Protein AF-A0A7C6QJ66-F1 (afdb_monomer)

Solvent-accessible surface area (backbone atoms only — not comparable to full-atom values): 11020 Å² total; per-residue (Å²): 100,49,76,63,45,55,20,54,56,34,43,73,63,71,29,31,72,41,70,38,93,50,70,39,78,42,87,46,94,53,72,89,64,41,30,81,45,65,53,42,80,46,75,26,41,23,68,54,44,51,34,60,68,65,50,58,92,38,98,63,30,70,55,44,36,50,53,50,40,52,53,47,52,48,36,44,47,42,51,48,66,35,80,88,30,56,84,46,44,69,56,52,49,49,52,43,67,77,41,36,84,69,93,69,49,73,67,52,48,54,51,50,55,55,53,56,68,74,52,49,54,86,82,70,57,84,85,84,76,84,42,71,66,47,74,49,74,58,96,90,42,81,46,79,34,65,27,63,68,59,39,43,51,51,38,56,76,69,72,53,89,58,99,61,82,70,50,82,86,79,53,90,76,88,67,85,71,80,83,84,76,135

Foldseek 3Di:
DDLVLQLVLCVLLVFFWDFQQAFFFDDDPPNLQTAGDHGGTDGDHSSNLSSQLPTQPDPVGVVVSLVSVVRRVLRSLQSCLPPVNLVSLVVSLVSCVVPPDDPDDSVNSVVVSVVSNVDDSVPRDDDDDFAFPDWDDDPNDIDTFGPQVVNQVCCQVPPPPDPDGDDPVNDDGDDPDPPPDD

Radius of gyration: 19.65 Å; Cα contacts (8 Å, |Δi|>4): 207; chains: 1; bounding box: 50×39×63 Å

Nearest PDB structures (foldseek):
  6uex-assembly1_A  TM=8.292E-01  e=1.103E-07  Staphylococcus aureus subsp. aureus N315
  6uf3-assembly1_A  TM=7.667E-01  e=8.258E-08  Bacillus subtilis subsp. subtilis str. 168
  3tfl-assembly1_A  TM=7.689E-01  e=1.917E-05  Streptococcus pneumoniae
  4obm-assembly1_A  TM=8.315E-01  e=4.316E-05  [Eubacterium] siraeum DSM 15702
  3pe5-assembly2_B  TM=6.712E-01  e=1.225E-04  [Clostridium] leptum DSM 753

Sequence (182 aa):
MSLEAFKELVDAIGGVEFYVPQDMKKKDQDPRLNIDLKQGHQRLDGDKALQLVRFRGYPNADIGRIETQQRFLLALADQLLTVANVPKLPQLVSIFAERVETDLSFRDLQWFARKVMDLDAETDITVATLPIAGFGNYQGHNYVYLAKDNLLELINQTINPFKYPITAGDISIIRLQDNRSG

Structure (mmCIF, N/CA/C/O backbone):
data_AF-A0A7C6QJ66-F1
#
_entry.id   AF-A0A7C6QJ66-F1
#
loop_
_atom_site.group_PDB
_atom_site.id
_atom_site.type_symbol
_atom_site.label_atom_id
_atom_site.label_alt_id
_atom_site.label_comp_id
_atom_site.label_asym_id
_atom_site.label_entity_id
_atom_site.label_seq_id
_atom_site.pdbx_PDB_ins_code
_atom_site.Cartn_x
_atom_site.Cartn_y
_atom_site.Cartn_z
_atom_site.occupancy
_atom_site.B_iso_or_equiv
_atom_site.auth_seq_id
_atom_site.auth_comp_id
_atom_site.auth_asym_id
_atom_site.auth_atom_id
_atom_site.pdbx_PDB_model_num
ATOM 1 N N . MET A 1 1 ? 7.327 -11.093 6.506 1.00 72.19 1 MET A N 1
ATOM 2 C CA . MET A 1 1 ? 8.155 -10.545 5.405 1.00 72.19 1 MET A CA 1
ATOM 3 C C . MET A 1 1 ? 9.314 -9.752 5.995 1.00 72.19 1 MET A C 1
ATOM 5 O O . MET A 1 1 ? 9.075 -8.931 6.874 1.00 72.19 1 MET A O 1
ATOM 9 N N . SER A 1 2 ? 10.551 -10.013 5.567 1.00 84.88 2 SER A N 1
ATOM 10 C CA . SER A 1 2 ? 11.724 -9.239 6.004 1.00 84.88 2 SER A CA 1
ATOM 11 C C . SER A 1 2 ? 11.830 -7.899 5.257 1.00 84.88 2 SER A C 1
ATOM 13 O O . SER A 1 2 ? 11.189 -7.706 4.226 1.00 84.88 2 SER A O 1
ATOM 15 N N . LEU A 1 3 ? 12.645 -6.963 5.759 1.00 86.62 3 LEU A N 1
ATOM 16 C CA . LEU A 1 3 ? 12.898 -5.694 5.057 1.00 86.62 3 LEU A CA 1
ATOM 17 C C . LEU A 1 3 ? 13.547 -5.927 3.686 1.00 86.62 3 LEU A C 1
ATOM 19 O O . LEU A 1 3 ? 13.210 -5.241 2.732 1.00 86.62 3 LEU A O 1
ATOM 23 N N . GLU A 1 4 ? 14.433 -6.918 3.586 1.00 87.44 4 GLU A N 1
ATOM 24 C CA . GLU A 1 4 ? 15.106 -7.274 2.332 1.00 87.44 4 GLU A CA 1
ATOM 25 C C . GLU A 1 4 ? 14.132 -7.866 1.312 1.00 87.44 4 GLU A C 1
ATOM 27 O O . GLU A 1 4 ? 14.164 -7.482 0.151 1.00 87.44 4 GLU A O 1
ATOM 32 N N . ALA A 1 5 ? 13.182 -8.697 1.752 1.00 88.19 5 ALA A N 1
ATOM 33 C CA . ALA A 1 5 ? 12.127 -9.221 0.886 1.00 88.19 5 ALA A CA 1
ATOM 34 C C . ALA A 1 5 ? 11.307 -8.103 0.221 1.00 88.19 5 ALA A C 1
ATOM 36 O O . ALA A 1 5 ? 11.000 -8.168 -0.965 1.00 88.19 5 ALA A O 1
ATOM 37 N N . PHE A 1 6 ? 10.972 -7.058 0.984 1.00 91.31 6 PHE A N 1
ATOM 38 C CA . PHE A 1 6 ? 10.263 -5.895 0.455 1.00 91.31 6 PHE A CA 1
ATOM 39 C C . PHE A 1 6 ? 11.080 -5.177 -0.628 1.00 91.31 6 PHE A C 1
ATOM 41 O O . PHE A 1 6 ? 10.540 -4.858 -1.685 1.00 91.31 6 PHE A O 1
ATOM 48 N N . LYS A 1 7 ? 12.379 -4.957 -0.386 1.00 93.88 7 LYS A N 1
ATOM 49 C CA . LYS A 1 7 ? 13.271 -4.320 -1.365 1.00 93.88 7 LYS A CA 1
ATOM 50 C C . LYS A 1 7 ? 13.398 -5.155 -2.636 1.00 93.88 7 LYS A C 1
ATOM 52 O O . LYS A 1 7 ? 13.173 -4.629 -3.718 1.00 93.88 7 LYS A O 1
ATOM 57 N N . GLU A 1 8 ? 13.665 -6.456 -2.489 1.00 92.88 8 GLU A N 1
ATOM 58 C CA . GLU A 1 8 ? 13.798 -7.402 -3.604 1.00 92.88 8 GLU A CA 1
ATOM 59 C C . GLU A 1 8 ? 12.548 -7.400 -4.501 1.00 92.88 8 GLU A C 1
ATOM 61 O O . GLU A 1 8 ? 12.669 -7.404 -5.725 1.00 92.88 8 GLU A O 1
ATOM 66 N N . LEU A 1 9 ? 11.346 -7.341 -3.914 1.00 92.00 9 LEU A N 1
ATOM 67 C CA . LEU A 1 9 ? 10.090 -7.271 -4.669 1.00 92.00 9 LEU A CA 1
ATOM 68 C C . LEU A 1 9 ? 9.947 -5.959 -5.458 1.00 92.00 9 LEU A C 1
ATOM 70 O O . LEU A 1 9 ? 9.548 -5.990 -6.623 1.00 92.00 9 LEU A O 1
ATOM 74 N N . VAL A 1 10 ? 10.286 -4.817 -4.852 1.00 95.31 10 VAL A N 1
ATOM 75 C CA . VAL A 1 10 ? 10.256 -3.504 -5.524 1.00 95.31 10 VAL A CA 1
ATOM 76 C C . VAL A 1 10 ? 11.293 -3.440 -6.650 1.00 95.31 10 VAL A C 1
ATOM 78 O O . VAL A 1 10 ? 11.000 -2.965 -7.748 1.00 95.31 10 VAL A O 1
ATOM 81 N N . ASP A 1 11 ? 12.495 -3.960 -6.417 1.00 94.94 11 ASP A N 1
ATOM 82 C CA . ASP A 1 11 ? 13.563 -3.962 -7.416 1.00 94.94 11 ASP A CA 1
ATOM 83 C C . ASP A 1 11 ? 13.250 -4.899 -8.587 1.00 94.94 11 ASP A C 1
ATOM 85 O O . ASP A 1 11 ? 13.511 -4.557 -9.743 1.00 94.94 11 ASP A O 1
ATOM 89 N N . ALA A 1 12 ? 12.611 -6.044 -8.330 1.00 92.38 12 ALA A N 1
ATOM 90 C CA . ALA A 1 12 ? 12.217 -6.991 -9.371 1.00 92.38 12 ALA A CA 1
ATOM 91 C C . ALA A 1 12 ? 11.248 -6.372 -10.399 1.00 92.38 12 ALA A C 1
ATOM 93 O O . ALA A 1 12 ? 11.353 -6.642 -11.601 1.00 92.38 12 ALA A O 1
ATOM 94 N N . ILE A 1 13 ? 10.354 -5.472 -9.978 1.00 91.69 13 ILE A N 1
ATOM 95 C CA . ILE A 1 13 ? 9.474 -4.734 -10.903 1.00 91.69 13 ILE A CA 1
ATOM 96 C C . ILE A 1 13 ? 10.136 -3.498 -11.535 1.00 91.69 13 ILE A C 1
ATOM 98 O O . ILE A 1 13 ? 9.538 -2.866 -12.405 1.00 91.69 13 ILE A O 1
ATOM 102 N N . GLY A 1 14 ? 11.393 -3.202 -11.191 1.00 93.19 14 GLY A N 1
ATOM 103 C CA . GLY A 1 14 ? 12.161 -2.076 -11.729 1.00 93.19 14 GLY A CA 1
ATOM 104 C C . GLY A 1 14 ? 11.956 -0.753 -10.985 1.00 93.19 14 GLY A C 1
ATOM 105 O O . GLY A 1 14 ? 12.186 0.303 -11.581 1.00 93.19 14 GLY A O 1
ATOM 106 N N . GLY A 1 15 ? 11.537 -0.813 -9.717 1.00 96.19 15 GLY A N 1
ATOM 107 C CA . GLY A 1 15 ? 11.182 0.342 -8.893 1.00 96.19 15 GLY A CA 1
ATOM 108 C C . GLY A 1 15 ? 9.769 0.864 -9.158 1.00 96.19 15 GLY A C 1
ATOM 109 O O . GLY A 1 15 ? 9.092 0.405 -10.072 1.00 96.19 15 GLY A O 1
ATOM 110 N N . VAL A 1 16 ? 9.334 1.835 -8.353 1.00 97.44 16 VAL A N 1
ATOM 111 C CA . VAL A 1 16 ? 7.992 2.445 -8.414 1.00 97.44 16 VAL A CA 1
ATOM 112 C C . VAL A 1 16 ? 8.111 3.945 -8.660 1.00 97.44 16 VAL A C 1
ATOM 114 O O . VAL A 1 16 ? 8.814 4.637 -7.922 1.00 97.44 16 VAL A O 1
ATOM 117 N N . GLU A 1 17 ? 7.419 4.467 -9.671 1.00 97.25 17 GLU A N 1
ATOM 118 C CA . GLU A 1 17 ? 7.259 5.916 -9.835 1.00 97.25 17 GLU A CA 1
ATOM 119 C C . GLU A 1 17 ? 6.348 6.471 -8.737 1.00 97.25 17 GLU A C 1
ATOM 121 O O . GLU A 1 17 ? 5.208 6.040 -8.572 1.00 97.25 17 GLU A O 1
ATOM 126 N N . PHE A 1 18 ? 6.847 7.432 -7.959 1.00 98.19 18 PHE A N 1
ATOM 127 C CA . PHE A 1 18 ? 6.102 7.962 -6.822 1.00 98.19 18 PHE A CA 1
ATOM 128 C C . PHE A 1 18 ? 6.347 9.455 -6.609 1.00 98.19 18 PHE A C 1
ATOM 130 O O . PHE A 1 18 ? 7.468 9.951 -6.729 1.00 98.19 18 PHE A O 1
ATOM 137 N N . TYR A 1 19 ? 5.289 10.181 -6.241 1.00 98.06 19 TYR A N 1
ATOM 138 C CA . TYR A 1 19 ? 5.403 11.557 -5.763 1.00 98.06 19 TYR A CA 1
ATOM 139 C C . TYR A 1 19 ? 5.641 11.566 -4.254 1.00 98.06 19 TYR A C 1
ATOM 141 O O . TYR A 1 19 ? 4.714 11.359 -3.467 1.00 98.06 19 TYR A O 1
ATOM 149 N N . VAL A 1 20 ? 6.875 11.841 -3.837 1.00 97.94 20 VAL A N 1
ATOM 150 C CA . VAL A 1 20 ? 7.209 11.987 -2.418 1.00 97.94 20 VAL A CA 1
ATOM 151 C C . VAL A 1 20 ? 6.600 13.300 -1.900 1.00 97.94 20 VAL A C 1
ATOM 153 O O . VAL A 1 20 ? 6.915 14.359 -2.449 1.00 97.94 20 VAL A O 1
ATOM 156 N N . PRO A 1 21 ? 5.741 13.272 -0.859 1.00 96.31 21 PRO A N 1
ATOM 157 C CA . PRO A 1 21 ? 4.923 14.427 -0.473 1.00 96.31 21 PRO A CA 1
ATOM 158 C C . PRO A 1 21 ? 5.701 15.570 0.191 1.00 96.31 21 PRO A C 1
ATOM 160 O O . PRO A 1 21 ? 5.222 16.699 0.205 1.00 96.31 21 PRO A O 1
ATOM 163 N N . GLN A 1 22 ? 6.877 15.291 0.755 1.00 96.56 22 GLN A N 1
ATOM 164 C CA . GLN A 1 22 ? 7.730 16.263 1.439 1.00 96.56 22 GLN A CA 1
ATOM 165 C C . GLN A 1 22 ? 9.169 15.747 1.515 1.00 96.56 22 GLN A C 1
ATOM 167 O O . GLN A 1 22 ? 9.400 14.548 1.372 1.00 96.56 22 GLN A O 1
ATOM 172 N N . ASP A 1 23 ? 10.126 16.628 1.800 1.00 97.25 23 ASP A N 1
ATOM 173 C CA . ASP A 1 23 ? 11.487 16.210 2.135 1.00 97.25 23 ASP A CA 1
ATOM 174 C C . ASP A 1 23 ? 11.459 15.326 3.395 1.00 97.25 23 ASP A C 1
ATOM 176 O O . ASP A 1 23 ? 11.004 15.740 4.462 1.00 97.25 23 ASP A O 1
ATOM 180 N N . MET A 1 24 ? 11.967 14.100 3.285 1.00 96.38 24 MET A N 1
ATOM 181 C CA . MET A 1 24 ? 12.040 13.141 4.383 1.00 96.38 24 MET A CA 1
ATOM 182 C C . MET A 1 24 ? 13.491 12.977 4.797 1.00 96.38 24 MET A C 1
ATOM 184 O O . MET A 1 24 ? 14.306 12.468 4.032 1.00 96.38 24 MET A O 1
ATOM 188 N N . LYS A 1 25 ? 13.817 13.388 6.024 1.00 95.62 25 LYS A N 1
ATOM 189 C CA . LYS A 1 25 ? 15.158 13.223 6.589 1.00 95.62 25 LYS A CA 1
ATOM 190 C C . LYS A 1 25 ? 15.099 12.646 7.988 1.00 95.62 25 LYS A C 1
ATOM 192 O O . LYS A 1 25 ? 14.445 13.200 8.869 1.00 95.62 25 LYS A O 1
ATOM 197 N N . LYS A 1 26 ? 15.823 11.553 8.207 1.00 93.06 26 LYS A N 1
ATOM 198 C CA . LYS A 1 26 ? 16.037 10.972 9.532 1.00 93.06 26 LYS A CA 1
ATOM 199 C C . LYS A 1 26 ? 17.397 10.291 9.569 1.00 93.06 26 LYS A C 1
ATOM 201 O O . LYS A 1 26 ? 17.682 9.442 8.731 1.00 93.06 26 LYS A O 1
ATOM 206 N N . LYS A 1 27 ? 18.206 10.641 10.567 1.00 91.75 27 LYS A N 1
ATOM 207 C CA . LYS A 1 27 ? 19.414 9.887 10.902 1.00 91.75 27 LYS A CA 1
ATOM 208 C C . LYS A 1 27 ? 19.081 8.840 11.952 1.00 91.75 27 LYS A C 1
ATOM 210 O O . LYS A 1 27 ? 18.337 9.124 12.891 1.00 91.75 27 LYS A O 1
ATOM 215 N N . ASP A 1 28 ? 19.635 7.657 11.778 1.00 90.00 28 ASP A N 1
ATOM 216 C CA . ASP A 1 28 ? 19.535 6.550 12.715 1.00 90.00 28 ASP A CA 1
ATOM 217 C C . ASP A 1 28 ? 20.946 6.111 13.138 1.00 90.00 28 ASP A C 1
ATOM 219 O O . ASP A 1 28 ? 21.936 6.460 12.489 1.00 90.00 28 ASP A O 1
ATOM 223 N N . GLN A 1 29 ? 21.051 5.397 14.260 1.00 88.75 29 GLN A N 1
ATOM 224 C CA . GLN A 1 29 ? 22.336 4.857 14.711 1.00 88.75 29 GLN A CA 1
ATOM 225 C C . GLN A 1 29 ? 22.828 3.769 13.763 1.00 88.75 29 GLN A C 1
ATOM 227 O O . GLN A 1 29 ? 24.030 3.650 13.541 1.00 88.75 29 GLN A O 1
ATOM 232 N N . ASP A 1 30 ? 21.897 3.002 13.193 1.00 86.00 30 ASP A N 1
ATOM 233 C CA . ASP A 1 30 ? 22.188 2.093 12.098 1.00 86.00 30 ASP A CA 1
ATOM 234 C C . ASP A 1 30 ? 22.079 2.860 10.769 1.00 86.00 30 ASP A C 1
ATOM 236 O O . ASP A 1 30 ? 20.971 3.230 10.363 1.00 86.00 30 ASP A O 1
ATOM 240 N N . PRO A 1 31 ? 23.194 3.085 10.044 1.00 82.62 31 PRO A N 1
ATOM 241 C CA . PRO A 1 31 ? 23.178 3.853 8.803 1.00 82.62 31 PRO A CA 1
ATOM 242 C C . PRO A 1 31 ? 22.256 3.271 7.728 1.00 82.62 31 PRO A C 1
ATOM 244 O O . PRO A 1 31 ? 21.784 4.012 6.868 1.00 82.62 31 PRO A O 1
ATOM 247 N N . ARG A 1 32 ? 21.955 1.967 7.794 1.00 81.00 32 ARG A N 1
ATOM 248 C CA . ARG A 1 32 ? 21.024 1.275 6.885 1.00 81.00 32 ARG A CA 1
ATOM 249 C C . ARG A 1 32 ? 19.569 1.697 7.097 1.00 81.00 32 ARG A C 1
ATOM 251 O O . ARG A 1 32 ? 18.702 1.354 6.298 1.00 81.00 32 ARG A O 1
ATOM 258 N N . LEU A 1 33 ? 19.279 2.396 8.194 1.00 84.19 33 LEU A N 1
ATOM 259 C CA . LEU A 1 33 ? 17.952 2.902 8.542 1.00 84.19 33 LEU A CA 1
ATOM 260 C C . LEU A 1 33 ? 17.840 4.422 8.348 1.00 84.19 33 LEU A C 1
ATOM 262 O O . LEU A 1 33 ? 16.807 4.999 8.695 1.00 84.19 33 LEU A O 1
ATOM 266 N N . ASN A 1 34 ? 18.877 5.063 7.798 1.00 93.00 34 ASN A N 1
ATOM 267 C CA . ASN A 1 34 ? 18.820 6.468 7.419 1.00 93.00 34 ASN A CA 1
ATOM 268 C C . ASN A 1 34 ? 17.756 6.690 6.339 1.00 93.00 34 ASN A C 1
ATOM 270 O O . ASN A 1 34 ? 17.572 5.872 5.440 1.00 93.00 34 ASN A O 1
ATOM 274 N N . ILE A 1 35 ? 17.075 7.828 6.432 1.00 96.19 35 ILE A N 1
ATOM 275 C CA . ILE A 1 35 ? 16.094 8.290 5.453 1.00 96.19 35 ILE A CA 1
ATOM 276 C C . ILE A 1 35 ? 16.593 9.619 4.898 1.00 96.19 35 ILE A C 1
ATOM 278 O O . ILE A 1 35 ? 16.855 10.544 5.674 1.00 96.19 35 ILE A O 1
ATOM 282 N N . ASP A 1 36 ? 16.710 9.701 3.578 1.00 96.38 36 ASP A N 1
ATOM 283 C CA . ASP A 1 36 ? 16.981 10.920 2.821 1.00 96.38 36 ASP A CA 1
ATOM 284 C C . ASP A 1 36 ? 16.253 10.841 1.470 1.00 96.38 36 ASP A C 1
ATOM 286 O O . ASP A 1 36 ? 16.793 10.369 0.469 1.00 96.38 36 ASP A O 1
ATOM 290 N N . LEU A 1 37 ? 14.992 11.280 1.460 1.00 97.69 37 LEU A N 1
ATOM 291 C CA . LEU A 1 37 ? 14.184 11.412 0.248 1.00 97.69 37 LEU A CA 1
ATOM 292 C C . LEU A 1 37 ? 13.833 12.875 0.023 1.00 97.69 37 LEU A C 1
ATOM 294 O O . LEU A 1 37 ? 13.445 13.593 0.946 1.00 97.69 37 LEU A O 1
ATOM 298 N N . LYS A 1 38 ? 13.938 13.310 -1.229 1.00 97.88 38 LYS A N 1
ATOM 299 C CA . LYS A 1 38 ? 13.502 14.642 -1.645 1.00 97.88 38 LYS A CA 1
ATOM 300 C C . LYS A 1 38 ? 12.039 14.644 -2.031 1.00 97.88 38 LYS A C 1
ATOM 302 O O . LYS A 1 38 ? 11.559 13.659 -2.578 1.00 97.88 38 LYS A O 1
ATOM 307 N N . GLN A 1 39 ? 11.348 15.745 -1.766 1.00 98.19 39 GLN A N 1
ATOM 308 C CA . GLN A 1 39 ? 10.006 15.965 -2.284 1.00 98.19 39 GLN A CA 1
ATOM 309 C C . GLN A 1 39 ? 10.006 15.922 -3.819 1.00 98.19 39 GLN A C 1
ATOM 311 O O . GLN A 1 39 ? 10.931 16.425 -4.460 1.00 98.19 39 GLN A O 1
ATOM 316 N N . GLY A 1 40 ? 8.935 15.381 -4.401 1.00 98.19 40 GLY A N 1
ATOM 317 C CA . GLY A 1 40 ? 8.702 15.381 -5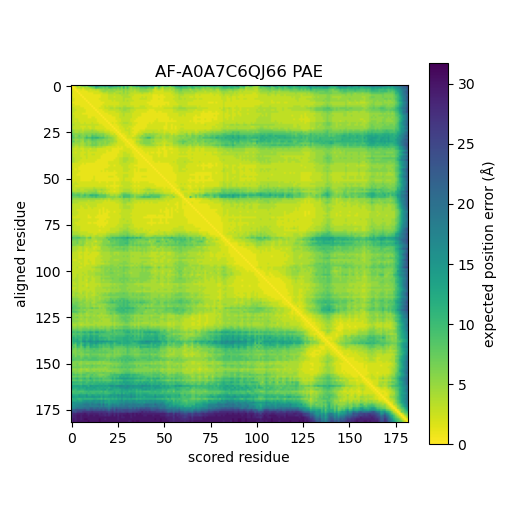.845 1.00 98.19 40 GLY A CA 1
ATOM 318 C C . GLY A 1 40 ? 8.622 13.990 -6.466 1.00 98.19 40 GLY A C 1
ATOM 319 O O . GLY A 1 40 ? 8.758 12.970 -5.784 1.00 98.19 40 GLY A O 1
ATOM 320 N N . HIS A 1 41 ? 8.373 13.970 -7.778 1.00 98.12 41 HIS A N 1
ATOM 321 C CA . HIS A 1 41 ? 8.329 12.745 -8.572 1.00 98.12 41 HIS A CA 1
ATOM 322 C C . HIS A 1 41 ? 9.718 12.136 -8.698 1.00 98.12 41 HIS A C 1
ATOM 324 O O . HIS A 1 41 ? 10.663 12.802 -9.124 1.00 98.12 41 HIS A O 1
ATOM 330 N N . GLN A 1 42 ? 9.824 10.863 -8.344 1.00 98.19 42 GLN A N 1
ATOM 331 C CA . GLN A 1 42 ? 11.030 10.084 -8.553 1.00 98.19 42 GLN A CA 1
ATOM 332 C C . GLN A 1 42 ? 10.707 8.594 -8.587 1.00 98.19 42 GLN A C 1
ATOM 334 O O . GLN A 1 42 ? 9.740 8.135 -7.974 1.00 98.19 42 GLN A O 1
ATOM 339 N N . ARG A 1 43 ? 11.597 7.836 -9.222 1.00 97.94 43 ARG A N 1
ATOM 340 C CA . ARG A 1 43 ? 11.600 6.385 -9.122 1.00 97.94 43 ARG A CA 1
ATOM 341 C C . ARG A 1 43 ? 12.203 5.943 -7.795 1.00 97.94 43 ARG A C 1
ATOM 343 O O . ARG A 1 43 ? 13.340 6.301 -7.464 1.00 97.94 43 ARG A O 1
ATOM 350 N N . LEU A 1 44 ? 11.438 5.153 -7.054 1.00 98.38 44 LEU A N 1
ATOM 351 C CA . LEU A 1 44 ? 11.843 4.526 -5.806 1.00 98.38 44 LEU A CA 1
ATOM 352 C C . LEU A 1 44 ? 12.268 3.082 -6.090 1.00 98.38 44 LEU A C 1
ATOM 354 O O . LEU A 1 44 ? 11.434 2.242 -6.419 1.00 98.38 44 LEU A O 1
ATOM 358 N N . ASP A 1 45 ? 13.566 2.816 -5.975 1.00 97.75 45 ASP A N 1
ATOM 359 C CA . ASP A 1 45 ? 14.107 1.461 -5.818 1.00 97.75 45 ASP A CA 1
ATOM 360 C C . ASP A 1 45 ? 13.737 0.890 -4.435 1.00 97.75 45 ASP A C 1
ATOM 362 O O . ASP A 1 45 ? 13.111 1.572 -3.616 1.00 97.75 45 ASP A O 1
ATOM 366 N N . GLY A 1 46 ? 14.104 -0.359 -4.159 1.00 96.69 46 GLY A N 1
ATOM 367 C CA . GLY A 1 46 ? 13.783 -1.037 -2.908 1.00 96.69 46 GLY A CA 1
ATOM 368 C C . GLY A 1 46 ? 14.224 -0.258 -1.669 1.00 96.69 46 GLY A C 1
ATOM 369 O O . GLY A 1 46 ? 13.446 -0.106 -0.721 1.00 96.69 46 GLY A O 1
ATOM 370 N N . ASP A 1 47 ? 15.435 0.303 -1.676 1.00 95.69 47 ASP A N 1
ATOM 371 C CA . ASP A 1 47 ? 15.960 1.086 -0.555 1.00 95.69 47 ASP A CA 1
ATOM 372 C C . ASP A 1 47 ? 15.171 2.385 -0.345 1.00 95.69 47 ASP A C 1
ATOM 374 O O . ASP A 1 47 ? 14.769 2.690 0.782 1.00 95.69 47 ASP A O 1
ATOM 378 N N . LYS A 1 48 ? 14.895 3.146 -1.408 1.00 97.44 48 LYS A N 1
ATOM 379 C CA . LYS A 1 48 ? 14.106 4.384 -1.321 1.00 97.44 48 LYS A CA 1
ATOM 380 C C . LYS A 1 48 ? 12.645 4.121 -0.969 1.00 97.44 48 LYS A C 1
ATOM 382 O O . LYS A 1 48 ? 12.066 4.856 -0.170 1.00 97.44 48 LYS A O 1
ATOM 387 N N . ALA A 1 49 ? 12.049 3.064 -1.509 1.00 97.62 49 ALA A N 1
ATOM 388 C CA . ALA A 1 49 ? 10.710 2.628 -1.137 1.00 97.62 49 ALA A CA 1
ATOM 389 C C . ALA A 1 49 ? 10.658 2.274 0.353 1.00 97.62 49 ALA A C 1
ATOM 391 O O . ALA A 1 49 ? 9.726 2.667 1.058 1.00 97.62 49 ALA A O 1
ATOM 392 N N . LEU A 1 50 ? 11.698 1.607 0.867 1.00 95.44 50 LEU A N 1
ATOM 393 C CA . LEU A 1 50 ? 11.776 1.270 2.280 1.00 95.44 50 LEU A CA 1
ATOM 394 C C . LEU A 1 50 ? 11.901 2.524 3.153 1.00 95.44 50 LEU A C 1
ATOM 396 O O . LEU A 1 50 ? 11.272 2.611 4.211 1.00 95.44 50 LEU A O 1
ATOM 400 N N . GLN A 1 51 ? 12.688 3.508 2.716 1.00 96.25 51 GLN A N 1
ATOM 401 C CA . GLN A 1 51 ? 12.781 4.806 3.380 1.00 96.25 51 GLN A CA 1
ATOM 402 C C . GLN A 1 51 ? 11.417 5.509 3.447 1.00 96.25 51 GLN A C 1
ATOM 404 O O . GLN A 1 51 ? 11.026 5.973 4.521 1.00 96.25 51 GLN A O 1
ATOM 409 N N . LEU A 1 52 ? 10.668 5.518 2.337 1.00 97.06 52 LEU A N 1
ATOM 410 C CA . LEU A 1 52 ? 9.342 6.131 2.238 1.00 97.06 52 LEU A CA 1
ATOM 411 C C . LEU A 1 52 ? 8.366 5.522 3.255 1.00 97.06 52 LEU A C 1
ATOM 413 O O . LEU A 1 52 ? 7.796 6.236 4.083 1.00 97.06 52 LEU A O 1
ATOM 417 N N . VAL A 1 53 ? 8.197 4.196 3.229 1.00 94.38 53 VAL A N 1
ATOM 418 C CA . VAL A 1 53 ? 7.198 3.513 4.072 1.00 94.38 53 VAL A CA 1
ATOM 419 C C . VAL A 1 53 ? 7.558 3.543 5.559 1.00 94.38 53 VAL A C 1
ATOM 421 O O . VAL A 1 53 ? 6.686 3.358 6.408 1.00 94.38 53 VAL A O 1
ATOM 424 N N . ARG A 1 54 ? 8.827 3.790 5.909 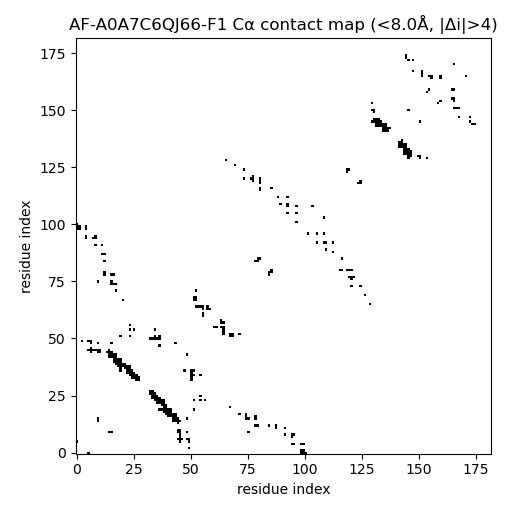1.00 91.88 54 ARG A N 1
ATOM 425 C CA . ARG A 1 54 ? 9.295 3.866 7.303 1.00 91.88 54 ARG A CA 1
ATOM 426 C C . ARG A 1 54 ? 9.283 5.268 7.888 1.00 91.88 54 ARG A C 1
ATOM 428 O O . ARG A 1 54 ? 9.373 5.396 9.115 1.00 91.88 54 ARG A O 1
ATOM 435 N N . PHE A 1 55 ? 9.205 6.305 7.059 1.00 94.25 55 PHE A N 1
ATOM 436 C CA . PHE A 1 55 ? 9.194 7.675 7.546 1.00 94.25 55 PHE A CA 1
ATOM 437 C C . PHE A 1 55 ? 7.987 7.917 8.468 1.00 94.25 55 PHE A C 1
ATOM 439 O O . PHE A 1 55 ? 6.916 7.336 8.295 1.00 94.25 55 PHE A O 1
ATOM 446 N N . ARG A 1 56 ? 8.175 8.736 9.509 1.00 92.19 56 ARG A N 1
ATOM 447 C CA . ARG A 1 56 ? 7.133 9.063 10.505 1.00 92.19 56 ARG A CA 1
ATOM 448 C C . ARG A 1 56 ? 6.993 10.559 10.779 1.00 92.19 56 ARG A C 1
ATOM 450 O O . ARG A 1 56 ? 6.110 10.939 11.535 1.00 92.19 56 ARG A O 1
ATOM 457 N N . GLY A 1 57 ? 7.852 11.402 10.203 1.00 92.25 57 GLY A N 1
ATOM 458 C CA . GLY A 1 57 ? 7.878 12.847 10.461 1.00 92.25 57 GLY A CA 1
ATOM 459 C C . GLY A 1 57 ? 6.772 13.617 9.737 1.00 92.25 57 GLY A C 1
ATOM 460 O O . GLY A 1 57 ? 7.033 14.685 9.198 1.00 92.25 57 GLY A O 1
ATOM 461 N N . TYR A 1 58 ? 5.564 13.057 9.657 1.00 91.06 58 TYR A N 1
ATOM 462 C CA . TYR A 1 58 ? 4.423 13.700 9.010 1.00 91.06 58 TYR A CA 1
ATOM 463 C C . TYR A 1 58 ? 3.724 14.676 9.969 1.00 91.06 58 TYR A C 1
ATOM 465 O O . TYR A 1 58 ? 3.647 14.384 11.165 1.00 91.06 58 TYR A O 1
ATOM 473 N N . PRO A 1 59 ? 3.152 15.792 9.471 1.00 86.38 59 PRO A N 1
ATOM 474 C CA . PRO A 1 59 ? 2.392 16.731 10.303 1.00 86.38 59 PRO A CA 1
ATOM 475 C C . PRO A 1 59 ? 1.197 16.089 11.024 1.00 86.38 59 PRO A C 1
ATOM 477 O O . PRO A 1 59 ? 0.944 16.376 12.188 1.00 86.38 59 PRO A O 1
ATOM 480 N N . ASN A 1 60 ? 0.497 15.172 10.351 1.00 83.62 60 ASN A N 1
ATOM 481 C CA . ASN A 1 60 ? -0.596 14.349 10.886 1.00 83.62 60 ASN A CA 1
ATOM 482 C C . ASN A 1 60 ? -0.101 12.999 11.456 1.00 83.62 60 ASN A C 1
ATOM 484 O O . ASN A 1 60 ? -0.874 12.047 11.579 1.00 83.62 60 ASN A O 1
ATOM 488 N N . ALA A 1 61 ? 1.188 12.916 11.804 1.00 85.69 61 ALA A N 1
ATOM 489 C CA . ALA A 1 61 ? 1.841 11.776 12.440 1.00 85.69 61 ALA A CA 1
ATOM 490 C C . ALA A 1 61 ? 1.551 10.431 11.741 1.00 85.69 61 ALA A C 1
ATOM 492 O O . ALA A 1 61 ? 1.898 10.225 10.576 1.00 85.69 61 ALA A O 1
ATOM 493 N N . ASP A 1 62 ? 0.937 9.492 12.458 1.00 86.38 62 ASP A N 1
ATOM 494 C CA . ASP A 1 62 ? 0.691 8.137 11.973 1.00 86.38 62 ASP A CA 1
ATOM 495 C C . ASP A 1 62 ? -0.334 8.090 10.834 1.00 86.38 62 ASP A C 1
ATOM 497 O O . ASP A 1 62 ? -0.233 7.210 9.981 1.00 86.38 62 ASP A O 1
ATOM 501 N N . ILE A 1 63 ? -1.249 9.062 10.759 1.00 87.19 63 ILE A N 1
ATOM 502 C CA . ILE A 1 63 ? -2.223 9.151 9.665 1.00 87.19 63 ILE A CA 1
ATOM 503 C C . ILE A 1 63 ? -1.519 9.459 8.347 1.00 87.19 63 ILE A C 1
ATOM 505 O O . ILE A 1 63 ? -1.728 8.743 7.375 1.00 87.19 63 ILE A O 1
ATOM 509 N N . GLY A 1 64 ? -0.591 10.418 8.326 1.00 91.56 64 GLY A N 1
ATOM 510 C CA . GLY A 1 64 ? 0.174 10.732 7.113 1.00 91.56 64 GLY A CA 1
ATOM 511 C C . GLY A 1 64 ? 1.060 9.586 6.659 1.00 91.56 64 GLY A C 1
ATOM 512 O O . GLY A 1 64 ? 1.258 9.378 5.460 1.00 91.56 64 GLY A O 1
ATOM 513 N N . ARG A 1 65 ? 1.559 8.791 7.616 1.00 93.38 65 ARG A N 1
ATOM 514 C CA . ARG A 1 65 ? 2.272 7.554 7.297 1.00 93.38 65 ARG A CA 1
ATOM 515 C C . ARG A 1 65 ? 1.346 6.552 6.616 1.00 93.38 65 ARG A C 1
ATOM 517 O O . ARG A 1 65 ? 1.738 6.010 5.589 1.00 93.38 65 ARG A O 1
ATOM 524 N N . ILE A 1 66 ? 0.155 6.315 7.167 1.00 93.62 66 ILE A N 1
ATOM 525 C CA . ILE A 1 66 ? -0.831 5.392 6.587 1.00 93.62 66 ILE A CA 1
ATOM 526 C C . ILE A 1 66 ? -1.236 5.860 5.185 1.00 93.62 66 ILE A C 1
ATOM 528 O O . ILE A 1 66 ? -1.174 5.069 4.251 1.00 93.62 66 ILE A O 1
ATOM 532 N N . GLU A 1 67 ? -1.554 7.144 5.012 1.00 93.50 67 GLU A N 1
ATOM 533 C CA . GLU A 1 67 ? -1.910 7.733 3.714 1.00 93.50 67 GLU A CA 1
ATOM 534 C C . GLU A 1 67 ? -0.785 7.559 2.684 1.00 93.50 67 GLU A C 1
ATOM 536 O O . GLU A 1 67 ? -1.023 7.151 1.547 1.00 93.50 67 GLU A O 1
ATOM 541 N N . THR A 1 68 ? 0.467 7.818 3.076 1.00 95.75 68 THR A N 1
ATOM 542 C CA . THR A 1 68 ? 1.619 7.650 2.178 1.00 95.75 68 THR A CA 1
ATOM 543 C C . THR A 1 68 ? 1.845 6.180 1.824 1.00 95.75 68 THR A C 1
ATOM 545 O O . THR A 1 68 ? 2.106 5.869 0.664 1.00 95.75 68 THR A O 1
ATOM 548 N N . GLN A 1 69 ? 1.711 5.267 2.791 1.00 95.81 69 GLN A N 1
ATOM 549 C CA . GLN A 1 69 ? 1.820 3.825 2.553 1.00 95.81 69 GLN A CA 1
ATOM 550 C C . GLN A 1 69 ? 0.709 3.319 1.625 1.00 95.81 69 GLN A C 1
ATOM 552 O O . GLN A 1 69 ? 0.998 2.567 0.701 1.00 95.81 69 GLN A O 1
ATOM 557 N N . GLN A 1 70 ? -0.534 3.765 1.812 1.00 95.12 70 GLN A N 1
ATOM 558 C CA . GLN A 1 70 ? -1.659 3.435 0.933 1.00 95.12 70 GLN A CA 1
ATOM 559 C C . GLN A 1 70 ? -1.417 3.926 -0.495 1.00 95.12 70 GLN A C 1
ATOM 561 O O . GLN A 1 70 ? -1.531 3.148 -1.439 1.00 95.12 70 GLN A O 1
ATOM 566 N N . ARG A 1 71 ? -0.997 5.186 -0.662 1.00 95.50 71 ARG A N 1
ATOM 567 C CA . ARG A 1 71 ? -0.633 5.730 -1.979 1.00 95.50 71 ARG A CA 1
ATOM 568 C C . ARG A 1 71 ? 0.512 4.958 -2.625 1.00 95.50 71 ARG A C 1
ATOM 570 O O . ARG A 1 71 ? 0.499 4.762 -3.834 1.00 95.50 71 ARG A O 1
ATOM 577 N N . PHE A 1 72 ? 1.501 4.537 -1.839 1.00 96.19 72 PHE A N 1
ATOM 578 C CA . PHE A 1 72 ? 2.607 3.732 -2.347 1.00 96.19 72 PHE A CA 1
ATOM 579 C C . PHE A 1 72 ? 2.139 2.345 -2.793 1.00 96.19 72 PHE A C 1
ATOM 581 O O . PHE A 1 72 ? 2.565 1.890 -3.844 1.00 96.19 72 PHE A O 1
ATOM 588 N N . LEU A 1 73 ? 1.243 1.691 -2.046 1.00 93.06 73 LEU A N 1
ATOM 589 C CA . LEU A 1 73 ? 0.670 0.401 -2.441 1.00 93.06 73 LEU A CA 1
ATOM 590 C C . LEU A 1 73 ? -0.142 0.503 -3.738 1.00 93.06 73 LEU A C 1
ATOM 592 O O . LEU A 1 73 ? -0.032 -0.385 -4.577 1.00 93.06 73 LEU A O 1
ATOM 596 N N . LEU A 1 74 ? -0.899 1.588 -3.925 1.00 93.19 74 LEU A N 1
ATOM 597 C CA . LEU A 1 74 ? -1.602 1.856 -5.183 1.00 93.19 74 LEU A CA 1
ATOM 598 C C . LEU A 1 74 ? -0.618 2.053 -6.345 1.00 93.19 74 LEU A C 1
ATOM 600 O O . LEU A 1 74 ? -0.754 1.398 -7.371 1.00 93.19 74 LEU A O 1
ATOM 604 N N . ALA A 1 75 ? 0.419 2.878 -6.166 1.00 94.50 75 ALA A N 1
ATOM 605 C CA . ALA A 1 75 ? 1.456 3.076 -7.184 1.00 94.50 75 ALA A CA 1
ATOM 606 C C . ALA A 1 75 ? 2.245 1.787 -7.482 1.00 94.50 75 ALA A C 1
ATOM 608 O O . ALA A 1 75 ? 2.629 1.529 -8.619 1.00 94.50 75 ALA A O 1
ATOM 609 N N . LEU A 1 76 ? 2.477 0.957 -6.465 1.00 92.38 76 LEU A N 1
ATOM 610 C CA . LEU A 1 76 ? 3.106 -0.351 -6.607 1.00 92.38 76 LEU A CA 1
ATOM 611 C C . LEU A 1 76 ? 2.227 -1.303 -7.427 1.00 92.38 76 LEU A C 1
ATOM 613 O O . LEU A 1 76 ? 2.746 -1.995 -8.300 1.00 92.38 76 LEU A O 1
ATOM 617 N N . ALA A 1 77 ? 0.920 -1.338 -7.154 1.00 89.75 77 ALA A N 1
ATOM 618 C CA . ALA A 1 77 ? -0.035 -2.139 -7.911 1.00 89.75 77 ALA A CA 1
ATOM 619 C C . ALA A 1 77 ? -0.117 -1.677 -9.372 1.00 89.75 77 ALA A C 1
ATOM 621 O O . ALA A 1 77 ? 0.018 -2.503 -10.269 1.00 89.75 77 ALA A O 1
ATOM 622 N N . ASP A 1 78 ? -0.228 -0.370 -9.613 1.00 90.56 78 ASP A N 1
ATOM 623 C CA . ASP A 1 78 ? -0.202 0.211 -10.959 1.00 90.56 78 ASP A CA 1
ATOM 624 C C . ASP A 1 78 ? 1.081 -0.178 -11.717 1.00 90.56 78 ASP A C 1
ATOM 626 O O . ASP A 1 78 ? 1.041 -0.754 -12.806 1.00 90.56 78 ASP A O 1
ATOM 630 N N . GLN A 1 79 ? 2.245 -0.007 -11.080 1.00 91.62 79 GLN A N 1
ATOM 631 C CA . GLN A 1 79 ? 3.532 -0.381 -11.661 1.00 91.62 79 GLN A CA 1
ATOM 632 C C . GLN A 1 79 ? 3.637 -1.886 -11.959 1.00 91.62 79 GLN A C 1
ATOM 634 O O . GLN A 1 79 ? 4.201 -2.271 -12.991 1.00 91.62 79 GLN A O 1
ATOM 639 N N . LEU A 1 80 ? 3.121 -2.742 -11.073 1.00 88.62 80 LEU A N 1
ATOM 640 C CA . LEU A 1 80 ? 3.082 -4.196 -11.250 1.00 88.62 80 LEU A CA 1
ATOM 641 C C . LEU A 1 80 ? 2.230 -4.593 -12.465 1.00 88.62 80 LEU A C 1
ATOM 643 O O . LEU A 1 80 ? 2.627 -5.489 -13.210 1.00 88.62 80 LEU A O 1
ATOM 647 N N . LEU A 1 81 ? 1.097 -3.915 -12.666 1.00 87.75 81 LEU A N 1
ATOM 648 C CA . LEU A 1 81 ? 0.114 -4.205 -13.714 1.00 87.75 81 LEU A CA 1
ATOM 649 C C . LEU A 1 81 ? 0.498 -3.668 -15.094 1.00 87.75 81 LEU A C 1
ATOM 651 O O . LEU A 1 81 ? -0.111 -4.036 -16.099 1.00 87.75 81 LEU A O 1
ATOM 655 N N . THR A 1 82 ? 1.556 -2.860 -15.185 1.00 87.44 82 THR A N 1
ATOM 656 C CA . THR A 1 82 ? 2.098 -2.450 -16.484 1.00 87.44 82 THR A CA 1
ATOM 657 C C . THR A 1 82 ? 2.492 -3.660 -17.344 1.00 87.44 82 THR A C 1
ATOM 659 O O . THR A 1 82 ? 3.119 -4.616 -16.880 1.00 87.44 82 THR A O 1
ATOM 662 N N . VAL A 1 83 ? 2.212 -3.584 -18.653 1.00 81.88 83 VAL A N 1
ATOM 663 C CA . VAL A 1 83 ? 2.497 -4.652 -19.639 1.00 81.88 83 VAL A CA 1
ATOM 664 C C . VAL A 1 83 ? 3.953 -5.143 -19.578 1.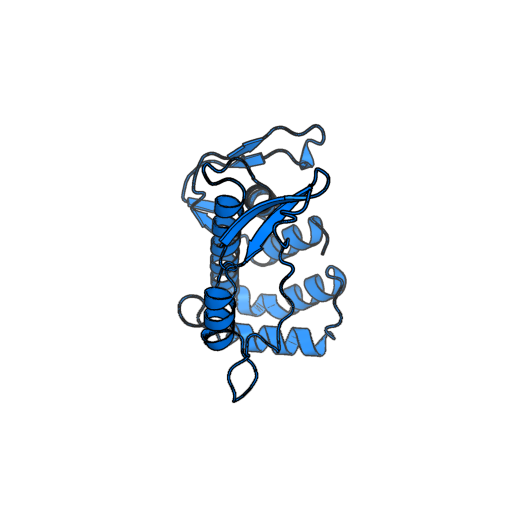00 81.88 83 VAL A C 1
ATOM 666 O O . VAL A 1 83 ? 4.227 -6.326 -19.775 1.00 81.88 83 VAL A O 1
ATOM 669 N N . ALA A 1 84 ? 4.896 -4.252 -19.258 1.00 85.94 84 ALA A N 1
ATOM 670 C CA . ALA A 1 84 ? 6.320 -4.567 -19.145 1.00 85.94 84 ALA A CA 1
ATOM 671 C C . ALA A 1 84 ? 6.669 -5.489 -17.958 1.00 85.94 84 ALA A C 1
ATOM 673 O O . ALA A 1 84 ? 7.696 -6.170 -17.996 1.00 85.94 84 ALA A O 1
ATOM 674 N N . ASN A 1 85 ? 5.840 -5.520 -16.913 1.00 86.25 85 ASN A N 1
ATOM 675 C CA . ASN A 1 85 ? 6.081 -6.294 -15.696 1.00 86.25 85 ASN A CA 1
ATOM 676 C C . ASN A 1 85 ? 5.309 -7.623 -15.651 1.00 86.25 85 ASN A C 1
ATOM 678 O O . ASN A 1 85 ? 5.690 -8.511 -14.889 1.00 86.25 85 ASN A O 1
ATOM 682 N N . VAL A 1 86 ? 4.333 -7.835 -16.542 1.00 84.31 86 VAL A N 1
ATOM 683 C CA . VAL A 1 86 ? 3.576 -9.099 -16.664 1.00 84.31 86 VAL A CA 1
ATOM 684 C C . VAL A 1 86 ? 4.478 -10.334 -16.810 1.00 84.31 86 VAL A C 1
ATOM 686 O O . VAL A 1 86 ? 4.276 -11.308 -16.078 1.00 84.31 86 VAL A O 1
ATOM 689 N N . PRO A 1 87 ? 5.522 -10.338 -17.668 1.00 88.88 87 PRO A N 1
ATOM 690 C CA . PRO A 1 87 ? 6.399 -11.503 -17.798 1.00 88.88 87 PRO A CA 1
ATOM 691 C C . PRO A 1 87 ? 7.211 -11.811 -16.531 1.00 88.88 87 PRO A C 1
ATOM 693 O O . PRO A 1 87 ? 7.739 -12.914 -16.401 1.00 88.88 87 PRO A O 1
ATOM 696 N N . LYS A 1 88 ? 7.319 -10.858 -15.595 1.00 89.00 88 LYS A N 1
ATOM 697 C CA . LYS A 1 88 ? 8.072 -11.004 -14.342 1.00 89.00 88 LYS A CA 1
ATOM 698 C C . LYS A 1 88 ? 7.255 -11.651 -13.223 1.00 89.00 88 LYS A C 1
ATOM 700 O O . LYS A 1 88 ? 7.825 -12.036 -12.207 1.00 89.00 88 LYS A O 1
ATOM 705 N N . LEU A 1 89 ? 5.943 -11.826 -13.392 1.00 87.00 89 LEU A N 1
ATOM 706 C CA . LEU A 1 89 ? 5.072 -12.393 -12.357 1.00 87.00 89 LEU A CA 1
ATOM 707 C C . LEU A 1 89 ? 5.521 -13.758 -11.821 1.00 87.00 89 LEU A C 1
ATOM 709 O O . LEU A 1 89 ? 5.500 -13.924 -10.604 1.00 87.00 89 LEU A O 1
ATOM 713 N N . PRO A 1 90 ? 5.973 -14.727 -12.644 1.00 89.38 90 PRO A N 1
ATOM 714 C CA . PRO A 1 90 ? 6.475 -15.991 -12.108 1.00 89.38 90 PRO A CA 1
ATOM 715 C C . PRO A 1 90 ? 7.673 -15.801 -11.168 1.00 89.38 90 PRO A C 1
ATOM 717 O O . PRO A 1 90 ? 7.744 -16.453 -10.129 1.00 89.38 90 PRO A O 1
ATOM 720 N N . GLN A 1 91 ? 8.581 -14.875 -11.499 1.00 90.69 91 GLN A N 1
ATOM 721 C CA . GLN A 1 91 ? 9.723 -14.531 -10.650 1.00 90.69 91 GLN A CA 1
ATOM 722 C C . GLN A 1 91 ? 9.258 -13.876 -9.344 1.00 90.69 91 GLN A C 1
ATOM 724 O O . GLN A 1 91 ? 9.732 -14.252 -8.276 1.00 90.69 91 GLN A O 1
ATOM 729 N N . LEU A 1 92 ? 8.306 -12.944 -9.414 1.00 89.25 92 LEU A N 1
ATOM 730 C CA . LEU A 1 92 ? 7.748 -12.272 -8.237 1.00 89.25 92 LEU A CA 1
ATOM 731 C C . LEU A 1 92 ? 7.046 -13.253 -7.296 1.00 89.25 92 LEU A C 1
ATOM 733 O O . LEU A 1 92 ? 7.239 -13.176 -6.087 1.00 89.25 92 LEU A O 1
ATOM 737 N N . VAL A 1 93 ? 6.292 -14.212 -7.842 1.00 92.38 93 VAL A N 1
ATOM 738 C CA . VAL A 1 93 ? 5.665 -15.287 -7.060 1.00 92.38 93 VAL A CA 1
ATOM 739 C C . VAL A 1 93 ? 6.724 -16.159 -6.376 1.00 92.38 93 VAL A C 1
ATOM 741 O O . VAL A 1 93 ? 6.544 -16.498 -5.210 1.00 92.38 93 VAL A O 1
ATOM 744 N N . SER A 1 94 ? 7.834 -16.484 -7.053 1.00 91.56 94 SER A N 1
ATOM 745 C CA . SER A 1 94 ? 8.948 -17.239 -6.446 1.00 91.56 94 SER A CA 1
ATOM 746 C C . SER A 1 94 ? 9.587 -16.469 -5.292 1.00 91.56 94 SER A C 1
ATOM 748 O O . SER A 1 94 ? 9.677 -16.994 -4.186 1.00 91.56 94 SER A O 1
ATOM 750 N N . ILE A 1 95 ? 9.949 -15.198 -5.517 1.00 90.31 95 ILE A N 1
ATOM 751 C CA . ILE A 1 95 ? 10.524 -14.327 -4.480 1.00 90.31 95 ILE A CA 1
ATOM 752 C C . ILE A 1 95 ? 9.563 -14.235 -3.293 1.00 90.31 95 ILE A C 1
ATOM 754 O O . ILE A 1 95 ? 9.971 -14.415 -2.150 1.00 90.31 95 ILE A O 1
ATOM 758 N N . PHE A 1 96 ? 8.273 -14.003 -3.542 1.00 91.06 96 PHE A N 1
ATOM 759 C CA . PHE A 1 96 ? 7.284 -13.905 -2.475 1.00 91.06 96 PHE A CA 1
ATOM 760 C C . PHE A 1 96 ? 7.190 -15.206 -1.669 1.00 91.06 96 PHE A C 1
ATOM 762 O O . PHE A 1 96 ? 7.288 -15.164 -0.446 1.00 91.06 96 PHE A O 1
ATOM 769 N N . ALA A 1 97 ? 7.067 -16.355 -2.337 1.00 92.06 97 ALA A N 1
ATOM 770 C CA . ALA A 1 97 ? 6.970 -17.659 -1.682 1.00 92.06 97 ALA A CA 1
ATOM 771 C C . ALA A 1 97 ? 8.216 -18.007 -0.845 1.00 92.06 97 ALA A C 1
ATOM 773 O O . ALA A 1 97 ? 8.102 -18.650 0.194 1.00 92.06 97 ALA A O 1
ATOM 774 N N . GLU A 1 98 ? 9.403 -17.578 -1.278 1.00 91.75 98 GLU A N 1
ATOM 775 C CA . GLU A 1 98 ? 10.668 -17.841 -0.581 1.00 91.75 98 GLU A CA 1
ATOM 776 C C . GLU A 1 98 ? 10.950 -16.859 0.566 1.00 91.75 98 GLU A C 1
ATOM 778 O O . GLU A 1 98 ? 11.686 -17.182 1.501 1.00 91.75 98 GLU A O 1
ATOM 783 N N . ARG A 1 99 ? 10.414 -15.634 0.489 1.00 90.50 99 ARG A N 1
ATOM 784 C CA . ARG A 1 99 ? 10.791 -14.518 1.374 1.00 90.50 99 ARG A CA 1
ATOM 785 C C . ARG A 1 99 ? 9.681 -14.050 2.317 1.00 90.50 99 ARG A C 1
ATOM 787 O O . ARG A 1 99 ? 9.944 -13.276 3.249 1.00 90.50 99 ARG A O 1
ATOM 794 N N . VAL A 1 100 ? 8.445 -14.483 2.090 1.00 90.31 100 VAL A N 1
ATOM 795 C CA . VAL A 1 100 ? 7.273 -14.118 2.888 1.00 90.31 100 VAL A CA 1
ATOM 796 C C . VAL A 1 100 ? 6.713 -15.353 3.576 1.00 90.31 100 VAL A C 1
ATOM 798 O O . VAL A 1 100 ? 6.288 -16.306 2.940 1.00 90.31 100 VAL A O 1
ATOM 801 N N . GLU A 1 101 ? 6.677 -15.307 4.903 1.00 91.25 101 GLU A N 1
ATOM 802 C CA . GLU A 1 101 ? 5.952 -16.286 5.706 1.00 91.25 101 GLU A CA 1
ATOM 803 C C . GLU A 1 101 ? 4.442 -16.080 5.523 1.00 91.25 101 GLU A C 1
ATOM 805 O O . GLU A 1 101 ? 3.920 -14.998 5.803 1.00 91.25 101 GLU A O 1
ATOM 810 N N . T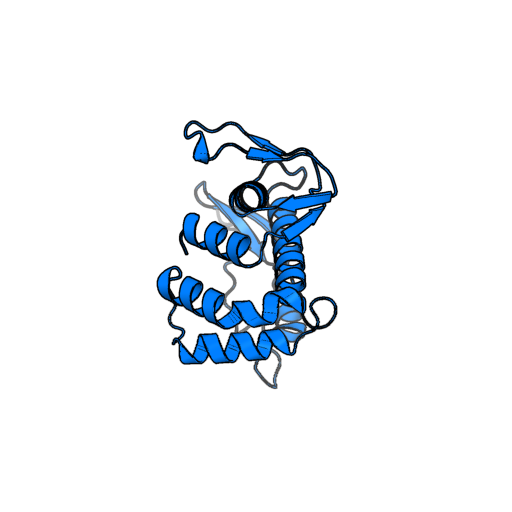HR A 1 102 ? 3.765 -17.100 4.999 1.00 91.38 102 THR A N 1
ATOM 811 C CA . THR A 1 102 ? 2.335 -17.094 4.680 1.00 91.38 102 THR A CA 1
ATOM 812 C C . THR A 1 102 ? 1.775 -18.516 4.747 1.00 91.38 102 THR A C 1
ATOM 814 O O . THR A 1 102 ? 2.509 -19.489 4.583 1.00 91.38 102 THR A O 1
ATOM 817 N N . ASP A 1 103 ? 0.474 -18.631 4.994 1.00 94.00 103 ASP A N 1
ATOM 818 C CA . ASP A 1 103 ? -0.304 -19.867 4.894 1.00 94.00 103 ASP A CA 1
ATOM 819 C C . ASP A 1 103 ? -0.798 -20.155 3.463 1.00 94.00 103 ASP A C 1
ATOM 821 O O . ASP A 1 103 ? -1.349 -21.226 3.203 1.00 94.00 103 ASP A O 1
ATOM 825 N N . LEU A 1 104 ? -0.572 -19.232 2.523 1.00 94.25 104 LEU A N 1
ATOM 826 C CA . LEU A 1 104 ? -0.884 -19.416 1.111 1.00 94.25 104 LEU A CA 1
ATOM 827 C C . LEU A 1 104 ? 0.053 -20.442 0.473 1.00 94.25 104 LEU A C 1
ATOM 829 O O . LEU A 1 104 ? 1.279 -20.341 0.556 1.00 94.25 104 LEU A O 1
ATOM 833 N N . SER A 1 105 ? -0.518 -21.406 -0.248 1.00 94.75 105 SER A N 1
ATOM 834 C CA . SER A 1 105 ? 0.280 -22.312 -1.065 1.00 94.75 105 SER A CA 1
ATOM 835 C C . SER A 1 105 ? 0.833 -21.593 -2.297 1.00 94.75 105 SER A C 1
ATOM 837 O O . SER A 1 105 ? 0.291 -20.590 -2.767 1.00 94.75 105 SER A O 1
ATOM 839 N N . PHE A 1 106 ? 1.873 -22.160 -2.914 1.00 92.94 106 PHE A N 1
ATOM 840 C CA . PHE A 1 106 ? 2.388 -21.649 -4.189 1.00 92.94 106 PHE A CA 1
ATOM 841 C C . PHE A 1 106 ? 1.295 -21.557 -5.271 1.00 92.94 106 PHE A C 1
ATOM 843 O O . PHE A 1 106 ? 1.280 -20.623 -6.071 1.00 92.94 106 PHE A O 1
ATOM 850 N N . ARG A 1 107 ? 0.338 -22.497 -5.272 1.00 93.94 107 ARG A N 1
ATOM 851 C CA . ARG A 1 107 ? -0.806 -22.480 -6.194 1.00 93.94 107 ARG A CA 1
ATOM 852 C C . ARG A 1 107 ? -1.744 -21.305 -5.913 1.00 93.94 107 ARG A C 1
ATOM 854 O O . ARG A 1 107 ? -2.226 -20.701 -6.869 1.00 93.94 107 ARG A O 1
ATOM 861 N N . ASP A 1 108 ? -1.976 -20.972 -4.645 1.00 95.56 108 ASP A N 1
ATOM 862 C CA . ASP A 1 108 ? -2.801 -19.820 -4.265 1.00 95.56 108 ASP A CA 1
ATOM 863 C C . ASP A 1 108 ? -2.136 -18.519 -4.715 1.00 95.56 108 ASP A C 1
ATOM 865 O O . ASP A 1 108 ? -2.785 -17.681 -5.334 1.00 95.56 108 ASP A O 1
ATOM 869 N N . LEU A 1 109 ? -0.819 -18.387 -4.521 1.00 93.12 109 LEU A N 1
ATOM 870 C CA . LEU A 1 109 ? -0.055 -17.230 -5.000 1.00 93.12 109 LEU A CA 1
ATOM 871 C C . LEU A 1 109 ? -0.133 -17.077 -6.525 1.00 93.12 109 LEU A C 1
ATOM 873 O O . LEU A 1 109 ? -0.364 -15.978 -7.025 1.00 93.12 109 LEU A O 1
ATOM 877 N N . GLN A 1 110 ? -0.002 -18.173 -7.279 1.00 91.88 110 GLN A N 1
ATOM 878 C CA . GLN A 1 110 ? -0.190 -18.148 -8.734 1.00 91.88 110 GLN A CA 1
ATOM 879 C C . GLN A 1 110 ? -1.615 -17.752 -9.132 1.00 91.88 110 GLN A C 1
ATOM 881 O O . GLN A 1 110 ? -1.803 -17.053 -10.130 1.00 91.88 110 GLN A O 1
ATOM 886 N N . TRP A 1 111 ? -2.621 -18.208 -8.383 1.00 93.12 111 TRP A N 1
ATOM 887 C CA . TRP A 1 111 ? -4.012 -17.838 -8.617 1.00 93.12 111 TRP A CA 1
ATOM 888 C C . TRP A 1 111 ? -4.238 -16.343 -8.360 1.00 93.12 111 TRP A C 1
ATOM 890 O O . TRP A 1 111 ? -4.782 -15.663 -9.230 1.00 93.12 111 TRP A O 1
ATOM 900 N N . PHE A 1 112 ? -3.740 -15.809 -7.241 1.00 91.00 112 PHE A N 1
ATOM 901 C CA . PHE A 1 112 ? -3.801 -14.379 -6.934 1.00 91.00 112 PHE A CA 1
ATOM 902 C C . PHE A 1 112 ? -3.062 -13.533 -7.968 1.00 91.00 112 PHE A C 1
ATOM 904 O O . PHE A 1 112 ? -3.611 -12.536 -8.420 1.00 91.00 112 PHE A O 1
ATOM 911 N N . ALA A 1 113 ? -1.871 -13.945 -8.410 1.00 88.38 113 ALA A N 1
ATOM 912 C CA . ALA A 1 113 ? -1.121 -13.222 -9.436 1.00 88.38 113 ALA A CA 1
ATOM 913 C C . ALA A 1 113 ? -1.918 -13.080 -10.745 1.00 88.38 113 ALA A C 1
ATOM 915 O O . ALA A 1 113 ? -1.901 -12.021 -11.366 1.00 88.38 113 ALA A O 1
ATOM 916 N N . ARG A 1 114 ? -2.668 -14.119 -11.143 1.00 87.69 114 ARG A N 1
ATOM 917 C CA . ARG A 1 114 ? -3.576 -14.044 -12.301 1.00 87.69 114 ARG A CA 1
ATOM 918 C C . ARG A 1 114 ? -4.771 -13.135 -12.045 1.00 87.69 114 ARG A C 1
ATOM 920 O O . ARG A 1 114 ? -5.177 -12.433 -12.954 1.00 87.69 114 ARG A O 1
ATOM 927 N N . LYS A 1 115 ? -5.327 -13.142 -10.832 1.00 89.00 115 LYS A N 1
ATOM 928 C CA . LYS A 1 115 ? -6.445 -12.258 -10.480 1.00 89.00 115 LYS A CA 1
ATOM 929 C C . LYS A 1 115 ? -6.051 -10.799 -10.458 1.00 89.00 115 LYS A C 1
ATOM 931 O O . LYS A 1 115 ? -6.797 -9.989 -10.978 1.00 89.00 115 LYS A O 1
ATOM 936 N N . VAL A 1 116 ? -4.880 -10.492 -9.915 1.00 85.00 116 VAL A N 1
ATOM 937 C CA . VAL A 1 116 ? -4.327 -9.139 -9.912 1.00 85.00 116 VAL A CA 1
ATOM 938 C C . VAL A 1 116 ? -4.170 -8.636 -11.345 1.00 85.00 116 VAL A C 1
ATOM 940 O O . VAL A 1 116 ? -4.597 -7.530 -11.625 1.00 85.00 116 VAL A O 1
ATOM 943 N N . MET A 1 117 ? -3.688 -9.472 -12.269 1.00 84.62 117 MET A N 1
ATOM 944 C CA . MET A 1 117 ? -3.573 -9.133 -13.696 1.00 84.62 117 MET A CA 1
ATOM 945 C C . MET A 1 117 ? -4.879 -8.760 -14.405 1.00 84.62 117 MET A C 1
ATOM 947 O O . MET A 1 117 ? -4.819 -8.117 -15.450 1.00 84.62 117 MET A O 1
ATOM 951 N N . ASP A 1 118 ? -6.025 -9.177 -13.871 1.00 87.81 118 ASP A N 1
ATOM 952 C CA . ASP A 1 118 ? -7.339 -8.836 -14.420 1.00 87.81 118 ASP A CA 1
ATOM 953 C C . ASP A 1 118 ? -7.876 -7.502 -13.856 1.00 87.81 118 ASP A C 1
ATOM 955 O O . ASP A 1 118 ? -8.945 -7.068 -14.279 1.00 87.81 118 ASP A O 1
ATOM 959 N N . LEU A 1 119 ? -7.180 -6.884 -12.891 1.00 87.50 119 LEU A N 1
ATOM 960 C CA . LEU A 1 119 ? -7.602 -5.650 -12.225 1.00 87.50 119 LEU A CA 1
ATOM 961 C C . LEU A 1 119 ? -7.094 -4.406 -12.951 1.00 87.50 119 LEU A C 1
ATOM 963 O O . LEU A 1 119 ? -5.977 -4.373 -13.468 1.00 87.50 119 LEU A O 1
ATOM 967 N N . ASP A 1 120 ? -7.881 -3.344 -12.860 1.00 85.75 120 ASP A N 1
ATOM 968 C CA . ASP A 1 120 ? -7.442 -1.970 -13.063 1.00 85.75 120 ASP A CA 1
ATOM 969 C C . ASP A 1 120 ? -7.108 -1.337 -11.698 1.00 85.75 120 ASP A C 1
ATOM 971 O O . ASP A 1 120 ? -7.934 -1.308 -10.779 1.00 85.75 120 ASP A O 1
ATOM 975 N N . ALA A 1 121 ? -5.874 -0.848 -11.536 1.00 82.06 121 ALA A N 1
ATOM 976 C CA . ALA A 1 121 ? -5.416 -0.271 -10.272 1.00 82.06 121 ALA A CA 1
ATOM 977 C C . ALA A 1 121 ? -6.215 0.973 -9.848 1.00 82.06 121 ALA A C 1
ATOM 979 O O . ALA A 1 121 ? -6.308 1.245 -8.650 1.00 82.06 121 ALA A O 1
ATOM 980 N N . GLU A 1 122 ? -6.771 1.725 -10.802 1.00 82.31 122 GLU A N 1
ATOM 981 C CA . GLU A 1 122 ? -7.513 2.957 -10.542 1.00 82.31 122 GLU A CA 1
ATOM 982 C C . GLU A 1 122 ? -8.967 2.683 -10.148 1.00 82.31 122 GLU A C 1
ATOM 984 O O . GLU A 1 122 ? -9.521 3.418 -9.326 1.00 82.31 122 GLU A O 1
ATOM 989 N N . THR A 1 123 ? -9.594 1.642 -10.711 1.00 86.88 123 THR A N 1
ATOM 990 C CA . THR A 1 123 ? -11.029 1.377 -10.499 1.00 86.88 123 THR A CA 1
ATOM 991 C C . THR A 1 123 ? -11.328 0.208 -9.575 1.00 86.88 123 THR A C 1
ATOM 993 O O . THR A 1 123 ? -12.347 0.235 -8.885 1.00 86.88 123 THR A O 1
ATOM 996 N N . ASP A 1 124 ? -10.463 -0.804 -9.532 1.00 89.19 124 ASP A N 1
ATOM 997 C CA . ASP A 1 124 ? -10.771 -2.070 -8.860 1.00 89.19 124 ASP A CA 1
ATOM 998 C C . ASP A 1 124 ? -10.087 -2.207 -7.495 1.00 89.19 124 ASP A C 1
ATOM 1000 O O . ASP A 1 124 ? -10.431 -3.092 -6.706 1.00 89.19 124 ASP A O 1
ATOM 1004 N N . ILE A 1 125 ? -9.134 -1.324 -7.178 1.00 87.31 125 ILE A N 1
ATOM 1005 C CA . ILE A 1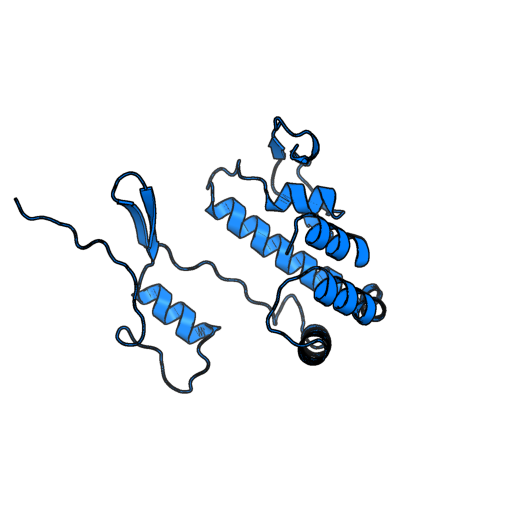 125 ? -8.418 -1.328 -5.901 1.00 87.31 125 ILE A CA 1
ATOM 1006 C C . ILE A 1 125 ? -8.886 -0.158 -5.041 1.00 87.31 125 ILE A C 1
ATOM 1008 O O . ILE A 1 125 ? -8.602 1.006 -5.305 1.00 87.31 125 ILE A O 1
ATOM 1012 N N . THR A 1 126 ? -9.561 -0.480 -3.939 1.00 87.88 126 THR A N 1
ATOM 1013 C CA . THR A 1 126 ? -9.927 0.498 -2.909 1.00 87.88 126 THR A CA 1
ATOM 1014 C C . THR A 1 126 ? -9.080 0.290 -1.661 1.00 87.88 126 THR A C 1
ATOM 1016 O O . THR A 1 126 ? -8.926 -0.826 -1.168 1.00 87.88 126 THR A O 1
ATOM 1019 N N . VAL A 1 127 ? -8.563 1.386 -1.113 1.00 88.19 127 VAL A N 1
ATOM 1020 C CA . VAL A 1 127 ? -7.869 1.415 0.178 1.00 88.19 127 VAL A CA 1
ATOM 1021 C C . VAL A 1 127 ? -8.675 2.249 1.165 1.00 88.19 127 VAL A C 1
ATOM 1023 O O . VAL A 1 127 ? -9.190 3.309 0.821 1.00 88.19 127 VAL A O 1
ATOM 1026 N N . ALA A 1 128 ? -8.787 1.774 2.402 1.00 89.94 128 ALA A N 1
ATOM 1027 C CA . ALA A 1 128 ? -9.496 2.476 3.461 1.00 89.94 128 ALA A CA 1
ATOM 1028 C C . ALA A 1 128 ? -8.716 2.404 4.774 1.00 89.94 128 ALA A C 1
ATOM 1030 O O . ALA A 1 128 ? -8.059 1.407 5.083 1.00 89.94 128 ALA A O 1
ATOM 1031 N N . THR A 1 129 ? -8.815 3.469 5.565 1.00 90.31 129 THR A N 1
ATOM 1032 C CA . THR A 1 129 ? -8.318 3.507 6.943 1.00 90.31 129 THR A CA 1
ATOM 1033 C C . THR A 1 129 ? -9.486 3.258 7.883 1.00 90.31 129 THR A C 1
ATOM 1035 O O . THR A 1 129 ? -10.560 3.829 7.699 1.00 90.31 129 THR A O 1
ATOM 1038 N N . LEU A 1 130 ? -9.288 2.414 8.899 1.00 91.12 130 LEU A N 1
ATOM 1039 C CA . LEU A 1 130 ? -10.330 2.158 9.892 1.00 91.12 130 LEU A CA 1
ATOM 1040 C C . LEU A 1 130 ? -10.756 3.475 10.568 1.00 91.12 130 LEU A C 1
ATOM 1042 O O . LEU A 1 130 ? -9.889 4.268 10.948 1.00 91.12 130 LEU A O 1
ATOM 1046 N N . PRO A 1 131 ? -12.067 3.722 10.736 1.00 90.62 131 PRO A N 1
ATOM 1047 C CA . PRO A 1 131 ? -12.561 5.018 11.173 1.00 90.62 131 PRO A CA 1
ATOM 1048 C C . PRO A 1 131 ? -12.241 5.245 12.649 1.00 90.62 131 PRO A C 1
ATOM 1050 O O . PRO A 1 131 ? -12.620 4.453 13.514 1.00 90.62 131 PRO A O 1
ATOM 1053 N N . ILE A 1 132 ? -11.544 6.341 12.938 1.00 89.62 132 ILE A N 1
ATOM 1054 C CA . ILE A 1 132 ? -11.063 6.684 14.278 1.00 89.62 132 ILE A CA 1
ATOM 1055 C C . ILE A 1 132 ? -12.115 7.536 14.994 1.00 89.62 132 ILE A C 1
ATOM 1057 O O . ILE A 1 132 ? -12.525 8.576 14.490 1.00 89.62 132 ILE A O 1
ATOM 1061 N N . ALA A 1 133 ? -12.524 7.113 16.190 1.00 88.62 133 ALA A N 1
ATOM 1062 C CA . ALA A 1 133 ? -13.365 7.891 17.101 1.00 88.62 133 ALA A CA 1
ATOM 1063 C C . ALA A 1 133 ? -12.548 8.809 18.019 1.00 88.62 133 ALA A C 1
ATOM 1065 O O . ALA A 1 133 ? -13.052 9.821 18.499 1.00 88.62 133 ALA A O 1
ATOM 1066 N N . GLY A 1 134 ? -11.298 8.440 18.303 1.00 86.75 134 GLY A N 1
ATOM 1067 C CA . GLY A 1 134 ? -10.413 9.214 19.160 1.00 86.75 134 GLY A CA 1
ATOM 1068 C C . GLY A 1 134 ? -9.196 8.424 19.615 1.00 86.75 134 GLY A C 1
ATOM 1069 O O . GLY A 1 134 ? -8.956 7.293 19.188 1.00 86.75 1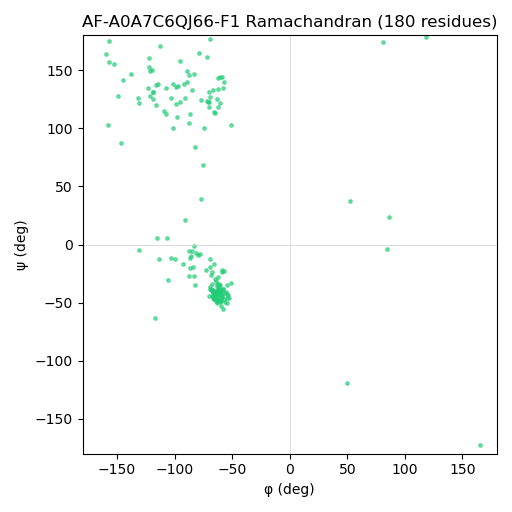34 GLY A O 1
ATOM 1070 N N . PHE A 1 135 ? -8.445 9.033 20.522 1.00 86.44 135 PHE A N 1
ATOM 1071 C CA . PHE A 1 135 ? -7.240 8.471 21.119 1.00 86.44 135 PHE A CA 1
ATOM 1072 C C . PHE A 1 135 ? -7.408 8.419 22.636 1.00 86.44 135 PHE A C 1
ATOM 1074 O O . PHE A 1 135 ? -8.132 9.231 23.210 1.00 86.44 135 PHE A O 1
ATOM 1081 N N . GLY A 1 136 ? -6.726 7.496 23.306 1.00 84.44 136 GLY A N 1
ATOM 1082 C CA . GLY A 1 136 ? -6.672 7.497 24.765 1.00 84.44 136 GLY A CA 1
ATOM 1083 C C . GLY A 1 136 ? -5.463 6.775 25.313 1.00 84.44 136 GLY A C 1
ATOM 1084 O O . GLY A 1 136 ? -4.686 6.185 24.569 1.00 84.44 136 GLY A O 1
ATOM 1085 N N . ASN A 1 137 ? -5.310 6.839 26.629 1.00 86.50 137 ASN A N 1
ATOM 1086 C CA . ASN A 1 137 ? -4.242 6.164 27.343 1.00 86.50 137 ASN A CA 1
ATOM 1087 C C . ASN A 1 137 ? -4.845 5.161 28.330 1.00 86.50 137 ASN A C 1
ATOM 1089 O O . ASN A 1 137 ? -5.750 5.508 29.087 1.00 86.50 137 ASN A O 1
ATOM 1093 N N . TYR A 1 138 ? -4.349 3.928 28.319 1.00 81.25 138 TYR A N 1
ATOM 1094 C CA . TYR A 1 138 ? -4.703 2.908 29.297 1.00 81.25 138 TYR A CA 1
ATOM 1095 C C . TYR A 1 138 ? -3.432 2.268 29.833 1.00 81.25 138 TYR A C 1
ATOM 1097 O O . TYR A 1 138 ? -2.628 1.738 29.067 1.00 81.25 138 TYR A O 1
ATOM 1105 N N . GLN A 1 139 ? -3.249 2.346 31.153 1.00 86.88 139 GLN A N 1
ATOM 1106 C CA . GLN A 1 139 ? -2.067 1.828 31.852 1.00 86.88 139 GLN A CA 1
ATOM 1107 C C . GLN A 1 139 ? -0.734 2.328 31.258 1.00 86.88 139 GLN A C 1
ATOM 1109 O O . GLN A 1 139 ? 0.234 1.582 31.168 1.00 86.88 139 GLN A O 1
ATOM 1114 N N . GLY A 1 140 ? -0.675 3.591 30.821 1.00 87.19 140 GLY A N 1
ATOM 1115 C CA . GLY A 1 140 ? 0.531 4.178 30.231 1.00 87.19 140 GLY A CA 1
ATOM 1116 C C . GLY A 1 140 ? 0.714 3.896 28.736 1.00 87.19 140 GLY A C 1
ATOM 1117 O O . GLY A 1 140 ? 1.611 4.474 28.125 1.00 87.19 140 GLY A O 1
ATOM 1118 N N . HIS A 1 141 ? -0.153 3.096 28.113 1.00 84.19 141 HIS A N 1
ATOM 1119 C CA . HIS A 1 141 ? -0.109 2.799 26.681 1.00 84.19 141 HIS A CA 1
ATOM 1120 C C . HIS A 1 141 ? -1.143 3.616 25.903 1.00 84.19 141 HIS A C 1
ATOM 1122 O O . HIS A 1 141 ? -2.285 3.753 26.337 1.00 84.19 141 HIS A O 1
ATOM 1128 N N . ASN A 1 142 ? -0.753 4.141 24.740 1.00 86.38 142 ASN A N 1
ATOM 1129 C CA . ASN A 1 142 ? -1.645 4.903 23.866 1.00 86.38 142 ASN A CA 1
ATOM 1130 C C . ASN A 1 142 ? -2.452 3.963 22.957 1.00 86.38 142 ASN A C 1
ATOM 1132 O O . ASN A 1 142 ? -1.882 3.085 22.313 1.00 86.38 142 ASN A O 1
ATOM 1136 N N . TYR A 1 143 ? -3.760 4.192 22.874 1.00 86.25 143 TYR A N 1
ATOM 1137 C CA . TYR A 1 143 ? -4.718 3.435 22.073 1.00 86.25 143 TYR A CA 1
ATOM 1138 C C . TYR A 1 143 ? -5.444 4.342 21.080 1.00 86.25 143 TYR A C 1
ATOM 1140 O O . TYR A 1 143 ? -5.699 5.518 21.353 1.00 86.25 143 TYR A O 1
ATOM 1148 N N . VAL A 1 144 ? -5.814 3.756 19.941 1.00 86.62 144 VAL A N 1
ATOM 1149 C CA . VAL A 1 144 ? -6.727 4.338 18.953 1.00 86.62 144 VAL A CA 1
ATOM 1150 C C . VAL A 1 144 ? -8.079 3.655 19.122 1.00 86.62 144 VAL A C 1
ATOM 1152 O O . VAL A 1 144 ? -8.159 2.428 19.086 1.00 86.62 144 VAL A O 1
ATOM 1155 N N . TYR A 1 145 ? -9.140 4.435 19.300 1.00 86.56 145 TYR A N 1
ATOM 1156 C CA . TYR A 1 145 ? -10.500 3.911 19.383 1.00 86.56 145 TYR A CA 1
ATOM 1157 C C . TYR A 1 145 ? -11.188 4.014 18.035 1.00 86.56 145 TYR A C 1
ATOM 1159 O O . TYR A 1 145 ? -11.113 5.049 17.375 1.00 86.56 145 TYR A O 1
ATOM 1167 N N . LEU A 1 146 ? -11.894 2.954 17.651 1.00 89.94 146 LEU A N 1
ATOM 1168 C CA . LEU A 1 146 ? -12.637 2.912 16.398 1.00 89.94 146 LEU A CA 1
ATOM 1169 C C . LEU A 1 146 ? -14.063 3.440 16.578 1.00 89.94 146 LEU A C 1
ATOM 1171 O O . LEU A 1 146 ? -14.746 3.126 17.558 1.00 89.94 146 LEU A O 1
ATOM 1175 N N . ALA A 1 147 ? -14.532 4.207 15.598 1.00 89.62 147 ALA A N 1
ATOM 1176 C CA . ALA A 1 147 ? -15.919 4.635 15.502 1.00 89.62 147 ALA A CA 1
ATOM 1177 C C . ALA A 1 147 ? -16.770 3.448 15.041 1.00 89.62 147 ALA A C 1
ATOM 1179 O O . ALA A 1 147 ? -16.768 3.092 13.868 1.00 89.62 147 ALA A O 1
ATOM 1180 N N . LYS A 1 148 ? -17.458 2.795 15.988 1.00 87.69 148 LYS A N 1
ATOM 1181 C CA . LYS A 1 148 ? -18.173 1.527 15.748 1.00 87.69 148 LYS A CA 1
ATOM 1182 C C . LYS A 1 148 ? -19.160 1.600 14.587 1.00 87.69 148 LYS A C 1
ATOM 1184 O O . LYS A 1 148 ? -19.172 0.688 13.769 1.00 87.69 148 LYS A O 1
ATOM 1189 N N . ASP A 1 149 ? -19.965 2.653 14.530 1.00 88.31 149 ASP A N 1
ATOM 1190 C CA . ASP A 1 149 ? -21.032 2.747 13.534 1.00 88.31 149 ASP A CA 1
ATOM 1191 C C . ASP A 1 149 ? -20.436 2.957 12.136 1.00 88.31 149 ASP A C 1
ATOM 1193 O O . ASP A 1 149 ? -20.763 2.218 11.212 1.00 88.31 149 ASP A O 1
ATOM 1197 N N . ASN A 1 150 ? -19.440 3.841 12.014 1.00 91.81 150 ASN A N 1
ATOM 1198 C CA . ASN A 1 150 ? -18.669 4.013 10.781 1.00 91.81 150 ASN A CA 1
ATOM 1199 C C . ASN A 1 150 ? -17.882 2.751 10.395 1.00 91.81 150 ASN A C 1
ATOM 1201 O O . ASN A 1 150 ? -17.694 2.483 9.215 1.00 91.81 150 ASN A O 1
ATOM 1205 N N . LEU A 1 151 ? -17.393 1.974 11.367 1.00 91.50 151 LEU A N 1
ATOM 1206 C CA . LEU A 1 151 ? -16.681 0.724 11.098 1.00 91.50 151 LEU A CA 1
ATOM 1207 C C . LEU A 1 151 ? -17.629 -0.318 10.502 1.00 91.50 151 LEU A C 1
ATOM 1209 O O . LEU A 1 151 ? -17.267 -0.985 9.538 1.00 91.50 151 LEU A O 1
ATOM 1213 N N . LEU A 1 152 ? -18.831 -0.455 11.066 1.00 92.38 152 LEU A N 1
ATOM 1214 C CA . LEU A 1 152 ? -19.861 -1.350 10.539 1.00 92.38 152 LEU A CA 1
ATOM 1215 C C . LEU A 1 152 ? -20.277 -0.940 9.130 1.00 92.38 152 LEU A C 1
ATOM 1217 O O . LEU A 1 152 ? -20.428 -1.803 8.268 1.00 92.38 152 LEU A O 1
ATOM 1221 N N . GLU A 1 153 ? -20.439 0.360 8.892 1.00 92.56 153 GLU A N 1
ATOM 1222 C CA . GLU A 1 153 ? -20.719 0.894 7.563 1.00 92.56 153 GLU A CA 1
ATOM 1223 C C . GLU A 1 153 ? -19.597 0.545 6.578 1.00 92.56 153 GLU A C 1
ATOM 1225 O O . GLU A 1 153 ? -19.862 -0.090 5.557 1.00 92.56 153 GLU A O 1
ATOM 1230 N N . LEU A 1 154 ? -18.344 0.858 6.933 1.00 92.69 154 LEU A N 1
ATOM 1231 C CA . LEU A 1 154 ? -17.173 0.559 6.112 1.00 92.69 154 LEU A CA 1
ATOM 1232 C C . LEU A 1 154 ? -17.110 -0.930 5.761 1.00 92.69 154 LEU A C 1
ATOM 1234 O O . LEU A 1 154 ? -16.987 -1.276 4.590 1.00 92.69 154 LEU A O 1
ATOM 1238 N N . ILE A 1 155 ? -17.224 -1.819 6.750 1.00 92.06 155 ILE A N 1
ATOM 1239 C CA . ILE A 1 155 ? -17.162 -3.271 6.539 1.00 92.06 155 ILE A CA 1
ATOM 1240 C C . ILE A 1 155 ? -18.271 -3.731 5.588 1.00 92.06 155 ILE A C 1
ATOM 1242 O O . ILE A 1 155 ? -17.990 -4.445 4.627 1.00 92.06 155 ILE A O 1
ATOM 1246 N N . ASN A 1 156 ? -19.515 -3.311 5.830 1.00 93.06 156 ASN A N 1
ATOM 1247 C CA . ASN A 1 156 ? -20.665 -3.722 5.026 1.00 93.06 156 ASN A CA 1
ATOM 1248 C C . ASN A 1 156 ? -20.614 -3.228 3.581 1.00 93.06 156 ASN A C 1
ATOM 1250 O O . ASN A 1 156 ? -21.141 -3.905 2.703 1.00 93.06 156 ASN A O 1
ATOM 1254 N N . GLN A 1 157 ? -19.988 -2.078 3.336 1.00 90.44 157 GLN A N 1
ATOM 1255 C CA . GLN A 1 157 ? -19.857 -1.502 1.999 1.00 90.44 157 GLN A CA 1
ATOM 1256 C C . GLN A 1 157 ? -18.635 -2.018 1.230 1.00 90.44 157 GLN A C 1
ATOM 1258 O O . GLN A 1 157 ? -18.610 -1.897 0.010 1.00 90.44 157 GLN A O 1
ATOM 1263 N N . THR A 1 158 ? -17.626 -2.571 1.915 1.00 88.81 158 THR A N 1
ATOM 1264 C CA . THR A 1 158 ? -16.338 -2.912 1.286 1.00 88.81 158 THR A CA 1
ATOM 1265 C C . THR A 1 158 ? -16.028 -4.404 1.313 1.00 88.81 158 THR A C 1
ATOM 1267 O O . THR A 1 158 ? -15.920 -5.028 0.264 1.00 88.81 158 THR A O 1
ATOM 1270 N N . ILE A 1 159 ? -15.877 -4.991 2.501 1.00 88.62 159 ILE A N 1
ATOM 1271 C CA . ILE A 1 159 ? -15.256 -6.312 2.677 1.00 88.62 159 ILE A CA 1
ATOM 1272 C C . ILE A 1 159 ? -16.208 -7.377 3.223 1.00 88.62 159 ILE A C 1
ATOM 1274 O O . ILE A 1 159 ? -15.758 -8.478 3.531 1.00 88.62 159 ILE A O 1
ATOM 1278 N N . ASN A 1 160 ? -17.501 -7.078 3.388 1.00 91.19 160 ASN A N 1
ATOM 1279 C CA . ASN A 1 160 ? -18.466 -8.041 3.911 1.00 91.19 160 ASN A CA 1
ATOM 1280 C C . ASN A 1 160 ? -18.635 -9.230 2.940 1.00 91.19 160 ASN A C 1
ATOM 1282 O O . ASN A 1 160 ? -19.181 -9.052 1.850 1.00 91.19 160 ASN A O 1
ATOM 1286 N N . PRO A 1 161 ? -18.217 -10.453 3.326 1.00 87.38 161 PRO A N 1
ATOM 1287 C CA . PRO A 1 161 ? -18.322 -11.622 2.459 1.00 87.38 161 PRO A CA 1
ATOM 1288 C C . PRO A 1 161 ? -19.725 -12.253 2.485 1.00 87.38 161 PRO A C 1
ATOM 1290 O O . PRO A 1 161 ? -20.000 -13.196 1.741 1.00 87.38 161 PRO A O 1
ATOM 1293 N N . PHE A 1 162 ? -20.608 -11.791 3.374 1.00 89.25 162 PHE A N 1
ATOM 1294 C CA . PHE A 1 162 ? -21.935 -12.349 3.585 1.00 89.25 162 PHE A CA 1
ATOM 1295 C C . PHE A 1 162 ? -23.001 -11.598 2.790 1.00 89.25 162 PHE A C 1
ATOM 1297 O O . PHE A 1 162 ? -22.874 -10.428 2.449 1.00 89.25 162 PHE A O 1
ATOM 1304 N N . LYS A 1 163 ? -24.124 -12.279 2.549 1.00 88.19 163 LYS A N 1
ATOM 1305 C CA . LYS A 1 163 ? -25.302 -11.683 1.896 1.00 88.19 163 LYS A CA 1
ATOM 1306 C C . LYS A 1 163 ? -26.134 -10.799 2.828 1.00 88.19 163 LYS A C 1
ATOM 1308 O O . LYS A 1 163 ? -27.090 -10.176 2.377 1.00 88.19 163 LYS A O 1
ATOM 1313 N N . TYR A 1 164 ? -25.817 -10.797 4.118 1.00 91.06 164 TYR A N 1
ATOM 1314 C CA . TYR A 1 164 ? -26.525 -10.054 5.155 1.00 91.06 164 TYR A CA 1
ATOM 1315 C C . TYR A 1 164 ? -25.561 -9.072 5.826 1.00 91.06 164 TYR A C 1
ATOM 1317 O O . TYR A 1 164 ? -24.363 -9.365 5.905 1.00 91.06 164 TYR A O 1
ATOM 1325 N N . PRO A 1 165 ? -26.057 -7.925 6.321 1.00 90.62 165 PRO A N 1
ATOM 1326 C CA . PRO A 1 165 ? -25.211 -6.962 7.006 1.00 90.62 165 PRO A CA 1
ATOM 1327 C C . PRO A 1 165 ? -24.585 -7.542 8.277 1.00 90.62 165 PRO A C 1
ATOM 1329 O O . PRO A 1 165 ? -25.283 -8.133 9.100 1.00 90.62 165 PRO A O 1
ATOM 1332 N N . ILE A 1 166 ? -23.287 -7.310 8.455 1.00 91.50 166 ILE A N 1
ATOM 1333 C CA . ILE A 1 166 ? -22.590 -7.488 9.728 1.00 91.50 166 ILE A CA 1
ATOM 1334 C C . ILE A 1 166 ? -23.123 -6.446 10.708 1.00 91.50 166 ILE A C 1
ATOM 1336 O O . ILE A 1 166 ? -23.232 -5.260 10.382 1.00 91.50 166 ILE A O 1
ATOM 1340 N N . THR A 1 167 ? -23.453 -6.887 11.916 1.00 90.94 167 THR A N 1
ATOM 1341 C CA . THR A 1 167 ? -24.069 -6.067 12.953 1.00 90.94 167 THR A CA 1
ATOM 1342 C C . THR A 1 167 ? -23.136 -5.840 14.135 1.00 90.94 167 THR A C 1
ATOM 1344 O O . THR A 1 167 ? -22.087 -6.460 14.301 1.00 90.94 167 THR A O 1
ATOM 1347 N N . ALA A 1 168 ? -23.561 -4.949 15.028 1.00 85.94 168 ALA A N 1
ATOM 1348 C CA . ALA A 1 168 ? -22.877 -4.653 16.275 1.00 85.94 168 ALA A CA 1
ATOM 1349 C C . ALA A 1 168 ? -22.659 -5.867 17.197 1.00 85.94 168 ALA A C 1
ATOM 1351 O O . ALA A 1 168 ? -21.794 -5.759 18.070 1.00 85.94 168 ALA A O 1
ATOM 1352 N N . GLY A 1 169 ? -23.454 -6.936 17.053 1.00 85.56 169 GLY A N 1
ATOM 1353 C CA . GLY A 1 169 ? -23.326 -8.178 17.823 1.00 85.56 169 GLY A CA 1
ATOM 1354 C C . GLY A 1 169 ? -22.300 -9.154 17.244 1.00 85.56 169 GLY A C 1
ATOM 1355 O O . GLY A 1 169 ? -21.801 -10.003 17.973 1.00 85.56 169 GLY A O 1
ATOM 1356 N N . ASP A 1 170 ? -21.940 -8.986 15.970 1.00 85.81 170 ASP A N 1
ATOM 1357 C CA . ASP A 1 170 ? -20.987 -9.848 15.263 1.00 85.81 170 ASP A CA 1
ATOM 1358 C C . ASP A 1 170 ? -19.532 -9.396 15.462 1.00 85.81 170 ASP A C 1
ATOM 1360 O O . ASP A 1 170 ? -18.597 -10.116 15.110 1.00 85.81 170 ASP A O 1
ATOM 1364 N N . ILE A 1 171 ? -19.323 -8.193 16.017 1.00 82.25 171 ILE A N 1
ATOM 1365 C CA . ILE A 1 171 ? -17.999 -7.590 16.194 1.00 82.25 171 ILE A CA 1
ATOM 1366 C C . ILE A 1 171 ? -17.700 -7.233 17.654 1.00 82.25 171 ILE A C 1
ATOM 1368 O O . ILE A 1 171 ? -18.480 -6.576 18.348 1.00 82.25 171 ILE A O 1
ATOM 1372 N N . SER A 1 172 ? -16.490 -7.580 18.086 1.00 80.75 172 SER A N 1
ATOM 1373 C CA . SER A 1 172 ? -15.934 -7.197 19.385 1.00 80.75 172 SER A CA 1
ATOM 1374 C C . SER A 1 172 ? -14.961 -6.034 19.208 1.00 80.75 172 SER A C 1
ATOM 1376 O O . SER A 1 172 ? -13.812 -6.231 18.824 1.00 80.75 172 SER A O 1
ATOM 1378 N N . ILE A 1 173 ? -15.413 -4.810 19.496 1.00 72.81 173 ILE A N 1
ATOM 1379 C CA . ILE A 1 173 ? -14.536 -3.631 19.554 1.00 72.81 173 ILE A CA 1
ATOM 1380 C C . ILE A 1 173 ? -14.192 -3.365 21.014 1.00 72.81 173 ILE A C 1
ATOM 1382 O O . ILE A 1 173 ? -15.087 -3.107 21.822 1.00 72.81 173 ILE A O 1
ATOM 1386 N N . ILE A 1 174 ? -12.898 -3.381 21.339 1.00 69.00 174 ILE A N 1
ATOM 1387 C CA . ILE A 1 174 ? -12.415 -2.966 22.656 1.00 69.00 174 ILE A CA 1
ATOM 1388 C C . ILE A 1 174 ? -12.773 -1.491 22.848 1.00 69.00 174 ILE A C 1
ATOM 1390 O O . ILE A 1 174 ? -12.337 -0.618 22.099 1.00 69.00 174 ILE A O 1
ATOM 1394 N N . ARG A 1 175 ? -13.583 -1.220 23.866 1.00 65.88 175 ARG A N 1
ATOM 1395 C CA . ARG A 1 175 ? -13.890 0.124 24.345 1.00 65.88 175 ARG A CA 1
ATOM 1396 C C . ARG A 1 175 ? -13.406 0.194 25.781 1.00 65.88 175 ARG A C 1
ATOM 1398 O O . ARG A 1 175 ? -13.748 -0.688 26.568 1.00 65.88 175 ARG A O 1
ATOM 1405 N N . LEU A 1 176 ? -12.658 1.233 26.141 1.00 58.34 176 LEU A N 1
ATOM 1406 C CA . LEU A 1 176 ? -12.581 1.575 27.554 1.00 58.34 176 LEU A CA 1
ATOM 1407 C C . LEU A 1 176 ? -13.981 2.029 27.957 1.00 58.34 176 LEU A C 1
ATOM 1409 O O . LEU A 1 176 ? -14.486 3.023 27.435 1.00 58.34 176 LEU A O 1
ATOM 1413 N N . GLN A 1 177 ? -14.638 1.273 28.834 1.00 53.78 177 GLN A N 1
ATOM 1414 C CA . GLN A 1 177 ? -15.705 1.874 29.616 1.00 53.78 177 GLN A CA 1
ATOM 1415 C C . GLN A 1 177 ? -15.037 2.951 30.463 1.00 53.78 177 GLN A C 1
ATOM 1417 O O . GLN A 1 177 ? -14.045 2.672 31.138 1.00 53.78 177 GLN A O 1
ATOM 1422 N N . ASP A 1 178 ? -15.538 4.180 30.352 1.00 44.38 178 ASP A N 1
ATOM 1423 C CA . ASP A 1 178 ? -15.193 5.277 31.246 1.00 44.38 178 ASP A CA 1
ATOM 1424 C C . ASP A 1 178 ? -15.399 4.725 32.662 1.00 44.38 178 ASP A C 1
ATOM 1426 O O . ASP A 1 178 ? -16.536 4.523 33.091 1.00 44.38 178 ASP A O 1
ATOM 1430 N N . ASN A 1 179 ? -14.317 4.370 33.358 1.00 38.75 179 ASN A N 1
ATOM 1431 C CA . ASN A 1 179 ? -14.391 3.900 34.734 1.00 38.75 179 ASN A CA 1
ATOM 1432 C C . ASN A 1 179 ? -14.632 5.145 35.597 1.00 38.75 179 ASN A C 1
ATOM 1434 O O . ASN A 1 179 ? -13.750 5.624 36.304 1.00 38.75 179 ASN A O 1
ATOM 1438 N N . ARG A 1 180 ? -15.820 5.740 35.453 1.00 45.09 180 ARG A N 1
ATOM 1439 C CA . ARG A 1 180 ? -16.372 6.702 36.397 1.00 45.09 180 ARG A CA 1
ATOM 1440 C C . ARG A 1 180 ? -16.996 5.902 37.525 1.00 45.09 180 ARG A C 1
ATOM 1442 O O . ARG A 1 180 ? -18.198 5.648 37.525 1.00 45.09 180 ARG A O 1
ATOM 1449 N N . SER A 1 181 ? -16.168 5.515 38.481 1.00 32.78 181 SER A N 1
ATOM 1450 C CA . SER A 1 181 ? -16.638 4.969 39.749 1.00 32.78 181 SER A CA 1
ATOM 1451 C C . SER A 1 181 ? -15.555 5.140 40.812 1.00 32.78 181 SER A C 1
ATOM 1453 O O . SER A 1 181 ? -14.602 4.363 40.845 1.00 32.78 181 SER A O 1
ATOM 1455 N N . GLY A 1 182 ? -15.746 6.136 41.686 1.00 34.59 182 GLY A N 1
ATOM 1456 C CA . GLY A 1 182 ? -15.041 6.291 42.964 1.00 34.59 182 GLY A CA 1
ATOM 1457 C C . GLY A 1 182 ? -14.345 7.624 43.127 1.00 34.59 182 GLY A C 1
ATOM 1458 O O . GLY A 1 182 ? -13.107 7.623 42.990 1.00 34.59 182 GLY A O 1
#

pLDDT: mean 88.6, std 10.48, range [32.78, 98.38]

Secondary structure (DSSP, 8-state):
--HHHHHHHHHHTT-EEEEE-S-EEE--SSGGG-EEE-SEEEEE-HHHHHHHHH----TTTHHHHHHHHHHHHHHHHHHHHS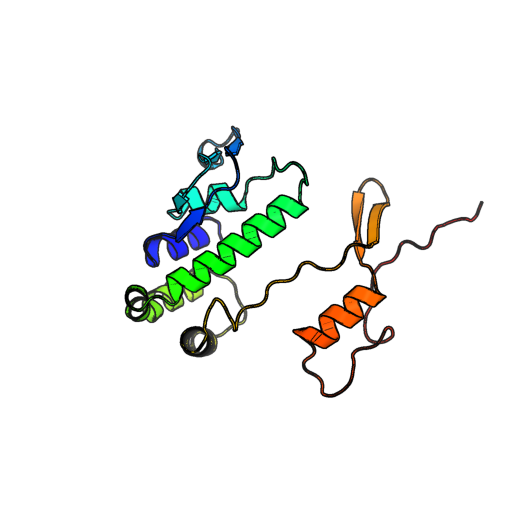TTTGGGHHHHHHHHHHHS--S--HHHHHHHHHHHHT--TTTT----PPPEEEEEEETTEEEEEE-HHHHHHHHHHHT--SSS---TTT------------

Mean predicted aligned error: 6.34 Å

=== Feature glossary ===
Feature key, reading from the visual/contextual features back to the raw sequence:

Rendered structure images. Six rendered views show the 3D structure from the faces of a cube — i.e. along ±x, ±y, ±z. Rendering representation is drawn randomly per protein from cartoon (secondary-structure ribbons), sticks (backbone bonds), or molecular surface; coloring is either N→C rainbow (blue at the N-terminus through red at the C-terminus) or one color per chain.

Contact-map, Ramachandran, and PAE plots. The contact map is a binary N×N matrix image: pixel (i, j) is dark where Cα_i and Cα_j are within 8 Å and |i−j|>4. Because the |i−j|>4 filter removes local helical contacts, off-diagonal stripes parallel to the main diagonal indicate parallel β-sheets; stripes perpendicular to it indicate antiparallel β-sheets. The Ramachandran plot scatters every residue's (φ, ψ) pair against the sterically allowed regions. The PAE heatmap renders the predicted-aligned-error matrix.

InterPro / GO / CATH / organism. Database cross-references. InterPro integrates a dozen domain/family signature databases into unified entries with residue-range hits. GO terms attach function/process/location labels with evidence codes. CATH codes position the fold in a four-level structural taxonomy. Organism is the NCBI-taxonomy species name.

Nearest PDB structures. The Foldseek neighbor list gives the closest experimentally determined structures in the PDB, ranked by structural alignment. TM-score near 1 means near-identical fold; near 0.3 means only rough topology m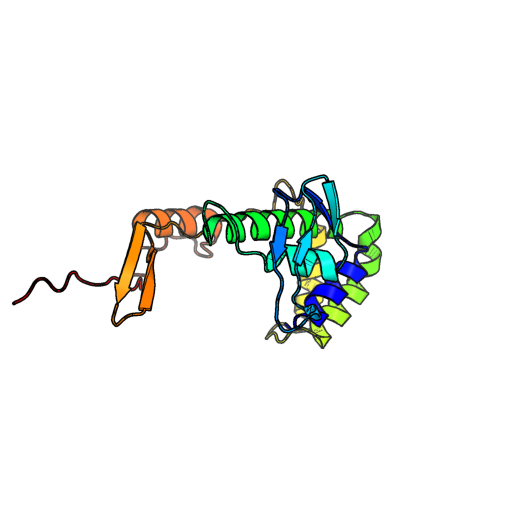atch. This is how one finds what a novel AlphaFold prediction most resembles in the solved-structure universe.

Predicted aligned error. PAE(i, j) answers: if I align the predicted and true structures on residue i, how far off (in Å) do I expect residue j to be? A block-diagonal PAE matrix with low values on the blocks and high values off-diagonal is the signature of a multi-domain protein with confidently predicted domains but uncertain inter-domain orientation.

Solvent-accessible surface area. Accessible surface area quantifies burial. A residue with SASA near zero is packed into the hydrophobic core; one with SASA >100 Å² sits on the surface. Computed here via the Shrake–Rupley numerical algorithm with a 1.4 Å probe.

B-factor. B-factor (Debye–Waller factor) reflects atomic displacement in the crystal lattice. It is an experimental observable (units Å²), not a prediction; low values mean the atom is pinned down, high values mean it moves or is heterogeneous across the crystal.

pLDDT. For AlphaFold models, the B-factor field carries pLDDT — the model's own estimate of local accuracy on a 0–100 scale. Regions with pLDDT<50 should be treated as essentially unmodeled; they often correspond to intrinsically disordered segments.

Backbone torsions (φ/ψ). φ (phi) and ψ (psi) are the two rotatable backbone dihedrals per residue: φ is the C(i-1)–N–Cα–C torsion, ψ is the N–Cα–C–N(i+1) torsion, both in degrees on (−180°, 180°]. α-helical residues cluster near (−60°, −45°); β-strand residues near (−120°, +130°). A Ramachandran plot is simply a scatter of (φ, ψ) for every residue.

Radius of gyration, Cα contacts, bounding box. Radius of gyration (Rg) is the root-mean-square distance of Cα atoms from their centroid — a single number for overall size and compactness. A globular domain of N residues has Rg ≈ 2.2·N^0.38 Å; an extended or disordered chain has a much larger Rg. The Cα contact count is the number of residue pairs whose Cα atoms are within 8 Å and are more than four positions apart in sequence — a standard proxy for tertiary packing density. The bounding box is the smallest axis-aligned box enclosing all Cα atoms.

Secondary struc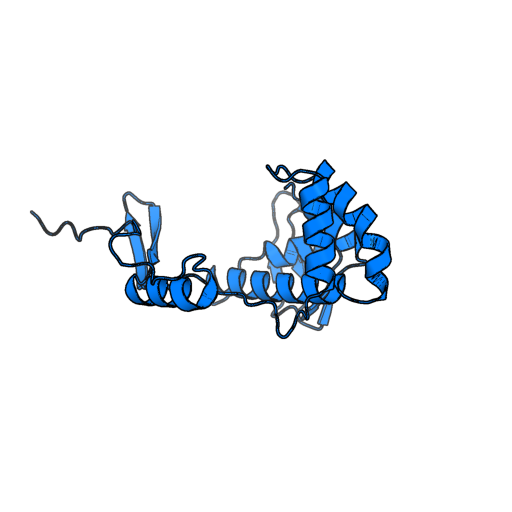ture (3-state, P-SEA). Three-state secondary structure (P-SEA) collapses the eight DSSP classes into helix (a), strand (b), and coil (c). P-SEA assigns these from Cα geometry alone — distances and angles — without requiring backbone oxygens, so it works on any Cα trace.

Secondary structure (8-state, DSSP). DSSP 8-state secondary structure assigns each residue one of H (α-helix), G (3₁₀-helix), I (π-helix), E (extended β-strand), B (isolated β-bridge), T (hydrogen-bonded turn), S (bend), or '-' (coil). The assignment is computed from backbone hydrogen-bond geometry via the Kabsch–Sander algorithm.

Foldseek 3Di. A 3Di character summarizes, for each residue, the relative orientation of the Cα frame of its nearest spatial neighbor. Because it encodes fold topology rather than chemistry, 3Di alignments detect remote structural similarity that sequence alignment misses.

mmCIF coordinates. The mmCIF block holds the 3D Cartesian coordinates of each backbone atom (N, Cα, C, O) in ångströms. mmCIF is the PDB's canonical archive format — a tagged-loop text representation of the atomic model.

Sequence. Sequence gives the chain of amino acids in standard one-letter code (A=alanine, C=cysteine, …, Y=tyrosine), read N→C. It is the only feature that is directly encoded by the gene; all structural features are derived from the folded form of this sequence.